Protein AF-A0A482WTV0-F1 (afdb_monomer)

Solvent-accessible surface area (backbone atoms only — not comparable to full-atom values): 9981 Å² total; per-residue (Å²): 141,76,81,61,61,68,58,52,54,58,50,63,73,57,64,49,48,82,58,42,31,71,33,71,65,52,51,50,52,43,51,52,52,40,51,55,56,58,59,47,52,58,59,49,55,52,50,47,50,52,36,52,53,50,36,53,52,27,59,75,72,68,56,67,89,50,63,65,51,49,54,54,46,50,52,51,48,54,52,50,52,52,50,47,54,55,36,49,54,51,44,53,51,37,50,53,41,32,50,51,52,51,54,39,53,52,51,51,52,52,46,53,54,52,50,53,52,50,51,51,55,59,74,66,57,73,77,88,53,93,48,71,68,52,39,50,52,52,51,54,52,50,52,51,50,53,53,52,54,52,52,50,50,53,52,48,52,50,40,49,53,54,50,50,55,52,50,48,65,41,51,56,48,55,51,50,60,61,56,72,75,106

InterPro domains:
  IPR018159 Spectrin/alpha-actinin [cd00176] (5-173)

Secondary structure (DSSP, 8-state):
--TTHHHHHHHHTT--HHHHTT-HHHHHHHHHHHHHHHHTHHHHHHHHHHHHHHHHHHHHHT----THHHHHHHHHHHHHHHHHHHHHHHHHHHHHHHHHHHHHHHHHHHHHHHHHHHHHHHHTPPPPPSSHHHHHHHHHHHHHHHHHHHHHHHHHHHHHHHHHHHHHHHHHHHHHHHHTT-

Radius of gyration: 30.07 Å; Cα contacts (8 Å, |Δi|>4): 86; chains: 1; bounding box: 72×38×89 Å

pLDDT: mean 76.78, std 17.75, range [35.16, 97.44]

Structure (mmCIF, N/CA/C/O backbone):
data_AF-A0A482WTV0-F1
#
_entry.id   AF-A0A482WTV0-F1
#
loop_
_atom_site.group_PDB
_atom_site.id
_atom_site.type_symbol
_atom_site.label_atom_id
_atom_site.label_alt_id
_atom_site.label_comp_id
_atom_site.label_asym_id
_atom_site.label_entity_id
_atom_site.label_seq_id
_atom_site.pdbx_PDB_ins_code
_atom_site.Cartn_x
_atom_site.Cartn_y
_atom_site.Cartn_z
_atom_site.occupancy
_atom_site.B_iso_or_equiv
_atom_site.auth_seq_id
_atom_site.auth_comp_id
_atom_site.auth_asym_id
_atom_site.auth_atom_id
_atom_site.pdbx_PDB_model_num
ATOM 1 N N . MET A 1 1 ? 23.445 -28.765 -9.038 1.00 45.56 1 MET A N 1
ATOM 2 C CA . MET A 1 1 ? 23.573 -27.368 -8.583 1.00 45.56 1 MET A CA 1
ATOM 3 C C . MET A 1 1 ? 22.563 -26.548 -9.364 1.00 45.56 1 MET A C 1
ATOM 5 O O . MET A 1 1 ? 22.823 -26.255 -10.519 1.00 45.56 1 MET A O 1
ATOM 9 N N . VAL A 1 2 ? 21.400 -26.253 -8.782 1.00 41.34 2 VAL A N 1
ATOM 10 C CA . VAL A 1 2 ? 20.519 -25.185 -9.280 1.00 41.34 2 VAL A CA 1
ATOM 11 C C . VAL A 1 2 ? 20.086 -24.381 -8.050 1.00 41.34 2 VAL A C 1
ATOM 13 O O . VAL A 1 2 ? 19.167 -24.796 -7.358 1.00 41.34 2 VAL A O 1
ATOM 16 N N . PRO A 1 3 ? 20.782 -23.277 -7.730 1.00 48.19 3 PRO A N 1
ATOM 17 C CA . PRO A 1 3 ? 20.450 -22.371 -6.622 1.00 48.19 3 PRO A CA 1
ATOM 18 C C . PRO A 1 3 ? 19.217 -21.485 -6.898 1.00 48.19 3 PRO A C 1
ATOM 20 O O . PRO A 1 3 ? 18.977 -20.522 -6.177 1.00 48.19 3 PRO A O 1
ATOM 23 N N . HIS A 1 4 ? 18.479 -21.750 -7.980 1.00 43.53 4 HIS A N 1
ATOM 24 C CA . HIS A 1 4 ? 17.483 -20.827 -8.528 1.00 43.53 4 HIS A CA 1
ATOM 25 C C . HIS A 1 4 ? 16.084 -20.997 -7.917 1.00 43.53 4 HIS A C 1
ATOM 27 O O . HIS A 1 4 ? 15.372 -20.010 -7.771 1.00 43.53 4 HIS A O 1
ATOM 33 N N . THR A 1 5 ? 15.727 -22.204 -7.469 1.00 53.59 5 THR A N 1
ATOM 34 C CA . THR A 1 5 ? 14.434 -22.480 -6.818 1.00 53.59 5 THR A CA 1
ATOM 35 C C . THR A 1 5 ? 14.359 -21.913 -5.406 1.00 53.59 5 THR A C 1
ATOM 37 O O . THR A 1 5 ? 13.332 -21.390 -5.006 1.00 53.59 5 THR A O 1
ATOM 40 N N . GLU A 1 6 ? 15.470 -21.886 -4.671 1.00 43.47 6 GLU A N 1
ATOM 41 C CA . GLU A 1 6 ? 15.476 -21.375 -3.295 1.00 43.47 6 GLU A CA 1
ATOM 42 C C . GLU A 1 6 ? 15.316 -19.841 -3.233 1.00 43.47 6 GLU A C 1
ATOM 44 O O . GLU A 1 6 ? 14.880 -19.294 -2.222 1.00 43.47 6 GLU A O 1
ATOM 49 N N . CYS A 1 7 ? 15.630 -19.123 -4.319 1.00 40.47 7 CYS A N 1
ATOM 50 C CA . CYS A 1 7 ? 15.399 -17.679 -4.421 1.00 40.47 7 CYS A CA 1
ATOM 51 C C . CYS A 1 7 ? 13.946 -17.354 -4.825 1.00 40.47 7 CYS A C 1
ATOM 53 O O . CYS A 1 7 ? 13.375 -16.387 -4.320 1.00 40.47 7 CYS A O 1
ATOM 55 N N . GLU A 1 8 ? 13.331 -18.186 -5.672 1.00 43.25 8 GLU A N 1
ATOM 56 C CA . GLU A 1 8 ? 11.914 -18.084 -6.062 1.00 43.25 8 GLU A CA 1
ATOM 57 C C . GLU A 1 8 ? 10.972 -18.506 -4.922 1.00 43.25 8 GLU A C 1
ATOM 59 O O . GLU A 1 8 ? 10.010 -17.796 -4.622 1.00 43.25 8 GLU A O 1
ATOM 64 N N . ASP A 1 9 ? 11.313 -19.565 -4.183 1.00 45.00 9 ASP A N 1
ATOM 65 C CA . ASP A 1 9 ? 10.554 -20.029 -3.014 1.00 45.00 9 ASP A CA 1
ATOM 66 C C . ASP A 1 9 ? 10.589 -19.008 -1.862 1.00 45.00 9 ASP A C 1
ATOM 68 O O . ASP A 1 9 ? 9.619 -18.826 -1.116 1.00 45.00 9 ASP A O 1
ATOM 72 N N . ARG A 1 10 ? 11.689 -18.254 -1.741 1.00 43.25 10 ARG A N 1
ATOM 73 C CA . ARG A 1 10 ? 11.795 -17.151 -0.777 1.00 43.25 10 ARG A CA 1
ATOM 74 C C . ARG A 1 10 ? 10.955 -15.933 -1.169 1.00 43.25 10 ARG A C 1
ATOM 76 O O . ARG A 1 10 ? 10.559 -15.195 -0.268 1.00 43.25 10 ARG A O 1
ATOM 83 N N . LEU A 1 11 ? 10.632 -15.749 -2.453 1.00 41.16 11 LEU A N 1
ATOM 84 C CA . LEU A 1 11 ? 9.701 -14.714 -2.916 1.00 41.16 11 LEU A CA 1
ATOM 85 C C . LEU A 1 11 ? 8.244 -15.123 -2.639 1.00 41.16 11 LEU A C 1
ATOM 87 O O . LEU A 1 11 ? 7.487 -14.336 -2.074 1.00 41.16 11 LEU A O 1
ATOM 91 N N . ALA A 1 12 ? 7.900 -16.387 -2.913 1.00 45.41 12 ALA A N 1
ATOM 92 C CA . ALA A 1 12 ? 6.562 -16.937 -2.692 1.00 45.41 12 ALA A CA 1
ATOM 93 C C . ALA A 1 12 ? 6.132 -16.912 -1.212 1.00 45.41 12 ALA A C 1
ATOM 95 O O . ALA A 1 12 ? 4.969 -16.653 -0.902 1.00 45.41 12 ALA A O 1
ATOM 96 N N . SER A 1 13 ? 7.065 -17.110 -0.271 1.00 40.06 13 SER A N 1
ATOM 97 C CA . SER A 1 13 ? 6.743 -17.036 1.166 1.00 40.06 13 SER A CA 1
ATOM 98 C C . SER A 1 13 ? 6.445 -15.615 1.679 1.00 40.06 13 SER A C 1
ATOM 100 O O . SER A 1 13 ? 5.849 -15.466 2.747 1.00 40.06 13 SER A O 1
ATOM 102 N N . HIS A 1 14 ? 6.811 -14.566 0.928 1.00 43.53 14 HIS A N 1
ATOM 103 C CA . HIS A 1 14 ? 6.604 -13.159 1.307 1.00 43.53 14 HIS A CA 1
ATOM 104 C C . HIS A 1 14 ? 5.412 -12.496 0.574 1.00 43.53 14 HIS A C 1
ATOM 106 O O . HIS A 1 14 ? 5.114 -11.320 0.800 1.00 43.53 14 HIS A O 1
ATOM 112 N N . ASP A 1 15 ? 4.689 -13.242 -0.266 1.00 48.62 15 ASP A N 1
ATOM 113 C CA . ASP A 1 15 ? 3.553 -12.745 -1.059 1.00 48.62 15 ASP A CA 1
ATOM 114 C C . ASP A 1 15 ? 2.185 -12.905 -0.367 1.00 48.62 15 ASP A C 1
ATOM 116 O O . ASP A 1 15 ? 1.135 -12.623 -0.946 1.00 48.62 15 ASP A O 1
ATOM 120 N N . ALA A 1 16 ? 2.162 -13.244 0.925 1.00 50.31 16 ALA A N 1
ATOM 121 C CA . ALA A 1 16 ? 0.986 -12.973 1.739 1.00 50.31 16 ALA A CA 1
ATOM 122 C C . ALA A 1 16 ? 0.870 -11.449 1.923 1.00 50.31 16 ALA A C 1
ATOM 124 O O . ALA A 1 16 ? 1.507 -10.871 2.809 1.00 50.31 16 ALA A O 1
ATOM 125 N N . ILE A 1 17 ? 0.039 -10.787 1.104 1.00 51.38 17 ILE A N 1
ATOM 126 C CA . ILE A 1 17 ? -0.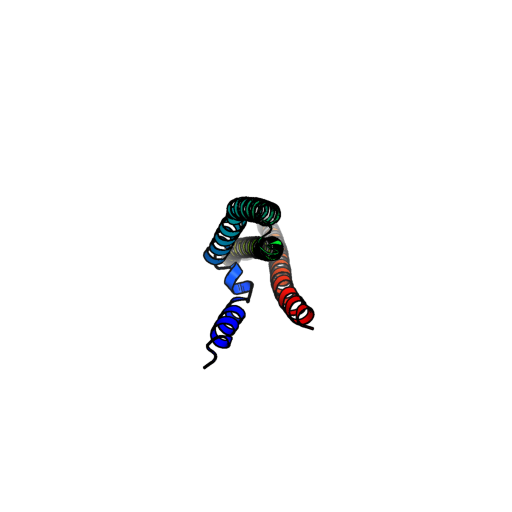251 -9.342 1.207 1.00 51.38 17 ILE A CA 1
ATOM 127 C C . ILE A 1 17 ? -0.537 -8.945 2.665 1.00 51.38 17 ILE A C 1
ATOM 129 O O . ILE A 1 17 ? -0.127 -7.876 3.100 1.00 51.38 17 ILE A O 1
ATOM 133 N N . GLY A 1 18 ? -1.140 -9.827 3.468 1.00 50.44 18 GLY A N 1
ATOM 134 C CA . GLY A 1 18 ? -1.404 -9.585 4.888 1.00 50.44 18 GLY A CA 1
ATOM 135 C C . GLY A 1 18 ? -0.172 -9.349 5.782 1.00 50.44 18 GLY A C 1
ATOM 136 O O . GLY A 1 18 ? -0.316 -8.696 6.816 1.00 50.44 18 GLY A O 1
ATOM 137 N N . ALA A 1 19 ? 1.017 -9.845 5.426 1.00 52.25 19 ALA A N 1
ATOM 138 C CA . ALA A 1 19 ? 2.269 -9.582 6.147 1.00 52.25 19 ALA A CA 1
ATOM 139 C C . ALA A 1 19 ? 3.017 -8.375 5.556 1.00 52.25 19 ALA A C 1
ATOM 141 O O . ALA A 1 19 ? 3.443 -7.489 6.296 1.00 52.25 19 ALA A O 1
ATOM 142 N N . ALA A 1 20 ? 3.096 -8.284 4.224 1.00 52.81 20 ALA A N 1
ATOM 143 C CA . ALA A 1 20 ? 3.768 -7.183 3.531 1.00 52.81 20 ALA A CA 1
ATOM 144 C C . ALA A 1 20 ? 3.024 -5.838 3.658 1.00 52.81 20 ALA A C 1
ATOM 146 O O . ALA A 1 20 ? 3.662 -4.797 3.764 1.00 52.81 20 ALA A O 1
ATOM 147 N N . ALA A 1 21 ? 1.689 -5.841 3.722 1.00 56.41 21 ALA A N 1
ATOM 148 C CA . ALA A 1 21 ? 0.881 -4.636 3.941 1.00 56.41 21 ALA A CA 1
ATOM 149 C C . ALA A 1 21 ? 1.027 -4.056 5.356 1.00 56.41 21 ALA A C 1
ATOM 151 O O . ALA A 1 21 ? 0.717 -2.888 5.578 1.00 56.41 21 ALA A O 1
ATOM 152 N N . ARG A 1 22 ? 1.496 -4.866 6.316 1.00 58.47 22 ARG A N 1
ATOM 153 C CA . ARG A 1 22 ? 1.814 -4.418 7.678 1.00 58.47 22 ARG A CA 1
ATOM 154 C C . ARG A 1 22 ? 3.258 -3.949 7.830 1.00 58.47 22 ARG A C 1
ATOM 156 O O . ARG A 1 22 ? 3.554 -3.310 8.835 1.00 58.47 22 ARG A O 1
ATOM 163 N N . ASP A 1 23 ? 4.143 -4.247 6.875 1.00 72.88 23 ASP A N 1
ATOM 164 C CA . ASP A 1 23 ? 5.529 -3.778 6.897 1.00 72.88 23 ASP A CA 1
ATOM 165 C C . ASP A 1 23 ? 5.652 -2.446 6.132 1.00 72.88 23 ASP A C 1
ATOM 167 O O . ASP A 1 23 ? 5.754 -2.453 4.900 1.00 72.88 23 ASP A O 1
ATOM 171 N N . PRO A 1 24 ? 5.709 -1.285 6.815 1.00 73.06 24 PRO A N 1
ATOM 172 C CA . PRO A 1 24 ? 5.914 -0.001 6.144 1.00 73.06 24 PRO A CA 1
ATOM 173 C C . PRO A 1 24 ? 7.224 0.038 5.342 1.00 73.06 24 PRO A C 1
ATOM 175 O O . PRO A 1 24 ? 7.322 0.780 4.365 1.00 73.06 24 PRO A O 1
ATOM 178 N N . LYS A 1 25 ? 8.217 -0.795 5.689 1.00 82.88 25 LYS A N 1
ATOM 179 C CA . LYS A 1 25 ? 9.472 -0.888 4.934 1.00 82.88 25 LYS A CA 1
ATOM 180 C C . LYS A 1 25 ? 9.283 -1.583 3.588 1.00 82.88 25 LYS A C 1
ATOM 182 O O . LYS A 1 25 ? 10.041 -1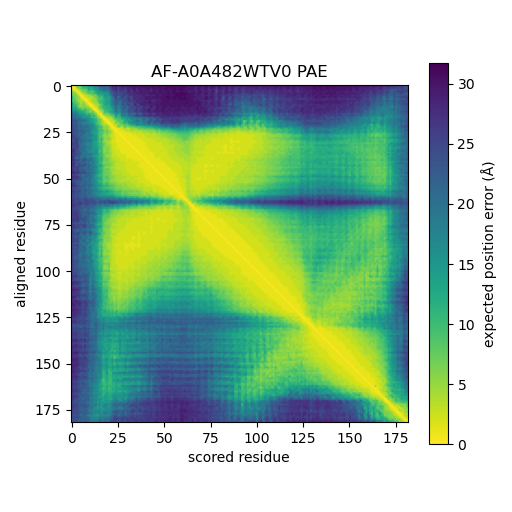.303 2.668 1.00 82.88 25 LYS A O 1
ATOM 187 N N . ALA A 1 26 ? 8.309 -2.482 3.442 1.00 80.88 26 ALA A N 1
ATOM 188 C CA . ALA A 1 26 ? 8.039 -3.145 2.168 1.00 80.88 26 ALA A CA 1
ATOM 189 C C . ALA A 1 26 ? 7.489 -2.156 1.130 1.00 80.88 26 ALA A C 1
ATOM 191 O O . ALA A 1 26 ? 7.972 -2.134 -0.001 1.00 80.88 26 ALA A O 1
ATOM 192 N N . LEU A 1 27 ? 6.546 -1.296 1.529 1.00 85.44 27 LEU A N 1
ATOM 193 C CA . LEU A 1 27 ? 6.030 -0.232 0.664 1.00 85.44 27 LEU A CA 1
ATOM 194 C C . LEU A 1 27 ? 7.135 0.757 0.268 1.00 85.44 27 LEU A C 1
ATOM 196 O O . LEU A 1 27 ? 7.231 1.115 -0.903 1.00 85.44 27 LEU A O 1
ATOM 200 N N . GLU A 1 28 ? 7.984 1.155 1.219 1.00 89.81 28 GLU A N 1
ATOM 201 C CA . GLU A 1 28 ? 9.089 2.079 0.945 1.00 89.81 28 GLU A CA 1
ATOM 202 C C . GLU A 1 28 ? 10.089 1.493 -0.059 1.00 89.81 28 GLU A C 1
ATOM 204 O O . GLU A 1 28 ? 10.411 2.137 -1.051 1.00 89.81 28 GLU A O 1
ATOM 209 N N . ARG A 1 29 ? 10.491 0.226 0.118 1.00 90.31 29 ARG A N 1
ATOM 210 C CA . ARG A 1 29 ? 11.375 -0.471 -0.835 1.00 90.31 29 ARG A CA 1
ATOM 211 C C . ARG A 1 29 ? 10.798 -0.491 -2.254 1.00 90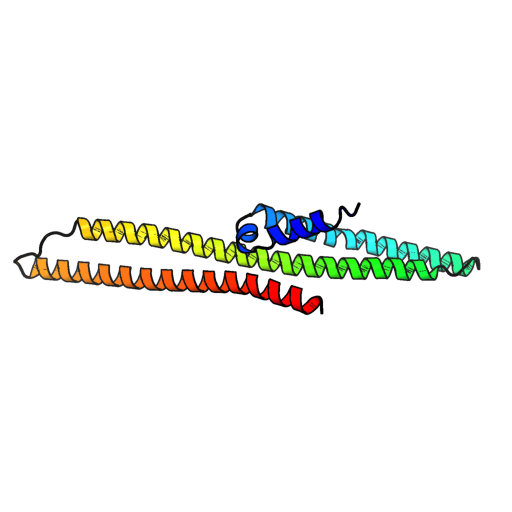.31 29 ARG A C 1
ATOM 213 O O . ARG A 1 29 ? 11.532 -0.252 -3.206 1.00 90.31 29 AR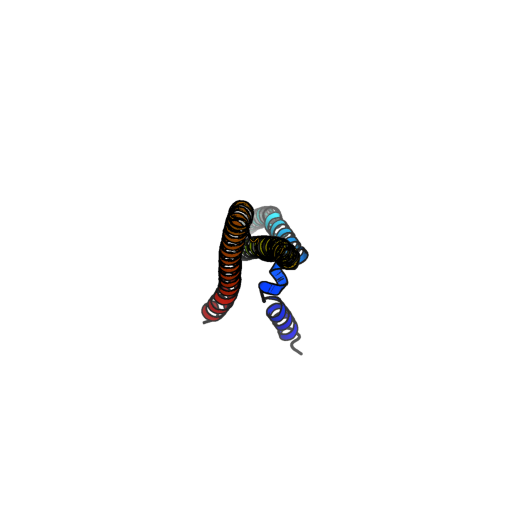G A O 1
ATOM 220 N N . ILE A 1 30 ? 9.499 -0.770 -2.410 1.00 89.19 30 ILE A N 1
ATOM 221 C CA . ILE A 1 30 ? 8.848 -0.783 -3.731 1.00 89.19 30 ILE A CA 1
ATOM 222 C C . ILE A 1 30 ? 8.805 0.620 -4.347 1.00 89.19 30 ILE A C 1
ATOM 224 O O . ILE A 1 30 ? 9.032 0.755 -5.548 1.00 89.19 30 ILE A O 1
ATOM 228 N N . LYS A 1 31 ? 8.570 1.666 -3.545 1.00 91.38 31 LYS A N 1
ATOM 229 C CA . LYS A 1 31 ? 8.632 3.056 -4.019 1.00 91.38 31 LYS A CA 1
ATOM 230 C C . LYS A 1 31 ? 10.030 3.428 -4.503 1.00 91.38 31 LYS A C 1
ATOM 232 O O . LYS A 1 31 ? 10.138 3.962 -5.603 1.00 91.38 31 LYS A O 1
ATOM 237 N N . SER A 1 32 ? 11.071 3.077 -3.746 1.00 94.88 32 SER A N 1
ATOM 238 C CA . SER A 1 32 ? 12.461 3.312 -4.154 1.00 94.88 32 SER A CA 1
ATOM 239 C C . SER A 1 32 ? 12.798 2.584 -5.457 1.00 94.88 32 SER A C 1
ATOM 241 O O . SER A 1 32 ? 13.263 3.214 -6.400 1.00 94.88 32 SER A O 1
ATOM 243 N N . LEU A 1 33 ? 12.467 1.291 -5.573 1.00 92.81 33 LEU A N 1
ATOM 244 C CA . LEU A 1 33 ? 12.702 0.518 -6.803 1.00 92.81 33 LEU A CA 1
ATOM 245 C C . LEU A 1 33 ? 11.963 1.096 -8.016 1.00 92.81 33 LEU A C 1
ATOM 247 O O . LEU A 1 33 ? 12.488 1.098 -9.130 1.00 92.81 33 LEU A O 1
ATOM 251 N N . ARG A 1 34 ? 10.743 1.599 -7.812 1.00 93.38 34 ARG A N 1
ATOM 252 C CA . ARG A 1 34 ? 9.971 2.277 -8.857 1.00 93.38 34 ARG A CA 1
ATOM 253 C C . ARG A 1 34 ? 10.652 3.567 -9.313 1.00 93.38 34 ARG A C 1
ATOM 255 O O . ARG A 1 34 ? 10.713 3.831 -10.509 1.00 93.38 34 ARG A O 1
ATOM 262 N N . GLU A 1 35 ? 11.156 4.371 -8.384 1.00 95.31 35 GLU A N 1
ATOM 263 C CA . GLU A 1 35 ? 11.878 5.607 -8.706 1.00 95.31 35 GLU A CA 1
ATOM 264 C C . GLU A 1 35 ? 13.201 5.322 -9.424 1.00 95.31 35 GLU A C 1
ATOM 266 O O . GLU A 1 35 ? 13.502 5.971 -10.426 1.00 95.31 35 GLU A O 1
ATOM 271 N N . GLU A 1 36 ? 13.945 4.309 -8.977 1.00 95.12 36 GLU A N 1
ATOM 272 C CA . GLU A 1 36 ? 15.162 3.832 -9.641 1.00 95.12 36 GLU A CA 1
ATOM 273 C C . GLU A 1 36 ? 14.870 3.358 -11.072 1.00 95.12 36 GLU A C 1
ATOM 275 O O . GLU A 1 36 ? 15.556 3.767 -12.010 1.00 95.12 36 GLU A O 1
ATOM 280 N N . THR A 1 37 ? 13.807 2.571 -11.269 1.00 93.88 37 THR A N 1
ATOM 281 C CA . THR A 1 37 ? 13.381 2.093 -12.598 1.00 93.88 37 THR A CA 1
ATOM 282 C C . THR A 1 37 ? 12.979 3.255 -13.508 1.00 93.88 37 THR A C 1
ATOM 284 O O . THR A 1 37 ? 13.387 3.311 -14.668 1.00 93.88 37 THR A O 1
ATOM 287 N N . ASN A 1 38 ? 12.252 4.244 -12.984 1.00 93.81 38 ASN A N 1
ATOM 288 C CA . ASN A 1 38 ? 11.901 5.447 -13.736 1.00 93.81 38 ASN A CA 1
ATOM 289 C C . ASN A 1 38 ? 13.147 6.263 -14.127 1.00 93.81 38 ASN A C 1
ATOM 291 O O . ASN A 1 38 ? 13.254 6.746 -15.258 1.00 93.81 38 ASN A O 1
ATOM 295 N N . ALA A 1 39 ? 14.125 6.374 -13.223 1.00 95.94 39 ALA A N 1
ATOM 296 C CA . ALA A 1 39 ? 15.360 7.114 -13.460 1.00 95.94 39 ALA A CA 1
ATOM 297 C C . ALA A 1 39 ? 16.194 6.533 -14.617 1.00 95.94 39 ALA A C 1
ATOM 299 O O . ALA A 1 39 ? 16.871 7.293 -15.317 1.00 95.94 39 ALA A O 1
ATOM 300 N N . LEU A 1 40 ? 16.098 5.224 -14.874 1.00 95.50 40 LEU A N 1
ATOM 301 C CA . LEU A 1 40 ? 16.766 4.541 -15.989 1.00 95.50 40 LEU A CA 1
ATOM 302 C C . LEU A 1 40 ? 16.229 4.937 -17.379 1.00 95.50 40 LEU A C 1
ATOM 304 O O . LEU A 1 40 ? 16.927 4.725 -18.374 1.00 95.50 40 LEU A O 1
ATOM 308 N N . ARG A 1 41 ? 15.064 5.599 -17.483 1.00 94.56 41 ARG A N 1
ATOM 309 C CA . ARG A 1 41 ? 14.530 6.073 -18.778 1.00 94.56 41 ARG A CA 1
ATOM 310 C C . ARG A 1 41 ? 15.447 7.067 -19.484 1.00 94.56 41 ARG A C 1
ATOM 312 O O . ARG A 1 41 ? 15.560 7.042 -20.707 1.00 94.56 41 ARG A O 1
ATOM 319 N N . LYS A 1 42 ? 16.118 7.942 -18.728 1.00 95.69 42 LYS A N 1
ATOM 320 C CA . LYS A 1 42 ? 17.066 8.913 -19.300 1.00 95.69 42 LYS A CA 1
ATOM 321 C C . LYS A 1 42 ? 18.309 8.215 -19.881 1.00 95.69 42 LYS A C 1
ATOM 323 O O . LYS A 1 42 ? 18.586 8.443 -21.057 1.00 95.69 42 LYS A O 1
ATOM 328 N N . PRO A 1 43 ? 19.030 7.356 -19.129 1.00 96.75 43 PRO A N 1
ATOM 329 C CA . PRO A 1 43 ? 20.102 6.525 -19.677 1.00 96.75 43 PRO A CA 1
ATOM 330 C C . PRO A 1 43 ? 19.690 5.704 -20.901 1.00 96.75 43 PRO A C 1
ATOM 332 O O . PRO A 1 43 ? 20.441 5.662 -21.869 1.00 96.75 43 PRO A O 1
ATOM 335 N N . LEU A 1 44 ? 18.494 5.107 -20.899 1.00 96.62 44 LEU A N 1
ATOM 336 C CA . LEU A 1 44 ? 17.996 4.332 -22.036 1.00 96.62 44 LEU A CA 1
ATOM 337 C C . LEU A 1 44 ? 17.812 5.193 -23.296 1.00 96.62 44 LEU A C 1
ATOM 339 O O . LEU A 1 44 ? 18.202 4.782 -24.383 1.00 96.62 44 LEU A O 1
ATOM 343 N N . ALA A 1 45 ? 17.274 6.408 -23.159 1.00 96.12 45 ALA A N 1
ATOM 344 C CA . ALA A 1 45 ? 17.138 7.334 -24.284 1.00 96.12 45 ALA A CA 1
ATOM 345 C C . ALA A 1 45 ? 18.502 7.757 -24.860 1.00 96.12 45 ALA A C 1
ATOM 347 O O . ALA A 1 45 ? 18.653 7.880 -26.075 1.00 96.12 45 ALA A O 1
ATOM 348 N N . VAL A 1 46 ? 19.506 7.947 -23.995 1.00 97.44 46 VAL A N 1
ATOM 349 C CA . VAL A 1 46 ? 20.890 8.207 -24.425 1.00 97.44 46 VAL A CA 1
ATOM 350 C C . VAL A 1 46 ? 21.461 6.995 -25.158 1.00 97.44 46 VAL A C 1
ATOM 352 O O . VAL A 1 46 ? 22.036 7.159 -26.228 1.00 97.44 46 VAL A O 1
ATOM 355 N N . LEU A 1 47 ? 21.264 5.787 -24.625 1.00 96.44 47 LEU A N 1
ATOM 356 C CA . LEU A 1 47 ? 21.729 4.548 -25.246 1.00 96.44 47 LEU A CA 1
ATOM 357 C C . LEU A 1 47 ? 21.097 4.329 -26.627 1.00 96.44 47 LEU A C 1
ATOM 359 O O . LEU A 1 47 ? 21.808 3.978 -27.562 1.00 96.44 47 LEU A O 1
ATOM 363 N N . ARG A 1 48 ? 19.795 4.607 -26.773 1.00 96.12 48 ARG A N 1
ATOM 364 C CA . ARG A 1 48 ? 19.082 4.551 -28.057 1.00 96.12 48 ARG A CA 1
ATOM 365 C C . ARG A 1 48 ? 19.702 5.483 -29.086 1.00 96.12 48 ARG A C 1
ATOM 367 O O . ARG A 1 48 ? 19.993 5.052 -30.194 1.00 96.12 48 ARG A O 1
ATOM 374 N N . LYS A 1 49 ? 19.980 6.729 -28.692 1.00 96.56 49 LYS A N 1
ATOM 375 C CA . LYS A 1 49 ? 20.661 7.686 -29.564 1.00 96.56 49 LYS A CA 1
ATOM 376 C C . LYS A 1 49 ? 22.053 7.191 -29.971 1.00 96.56 49 LYS A C 1
ATOM 378 O O . LYS A 1 49 ? 22.381 7.227 -31.147 1.00 96.56 49 LYS A O 1
ATOM 383 N N . SER A 1 50 ? 22.849 6.698 -29.022 1.00 95.81 50 SER A N 1
ATOM 384 C CA . SER A 1 50 ? 24.182 6.168 -29.328 1.00 95.81 50 SER A CA 1
ATOM 385 C C . SER A 1 50 ? 24.131 4.960 -30.268 1.00 95.81 50 SER A C 1
ATOM 387 O O . SER A 1 50 ? 24.978 4.841 -31.147 1.00 95.81 50 SER A O 1
ATOM 389 N N . ALA A 1 51 ? 23.143 4.074 -30.109 1.00 94.56 51 ALA A N 1
ATOM 390 C CA . ALA A 1 51 ? 22.926 2.957 -31.025 1.00 94.56 51 ALA A CA 1
ATOM 391 C C . ALA A 1 51 ? 22.548 3.452 -32.431 1.00 94.56 51 ALA A C 1
ATOM 393 O O . ALA A 1 51 ? 23.092 2.957 -33.413 1.00 94.56 51 ALA A O 1
ATOM 394 N N . ASP A 1 52 ? 21.679 4.462 -32.538 1.00 93.94 52 ASP A N 1
ATOM 395 C CA . ASP A 1 52 ? 21.313 5.073 -33.820 1.00 93.94 52 ASP A CA 1
ATOM 396 C C . ASP A 1 52 ? 22.508 5.720 -34.532 1.00 93.94 52 ASP A C 1
ATOM 398 O O . ASP A 1 52 ? 22.680 5.507 -35.735 1.00 93.94 52 ASP A O 1
ATOM 402 N N . ASP A 1 53 ? 23.338 6.460 -33.793 1.00 94.00 53 ASP A N 1
ATOM 403 C CA . ASP A 1 53 ? 24.545 7.109 -34.313 1.00 94.00 53 ASP A CA 1
ATOM 404 C C . ASP A 1 53 ? 25.540 6.055 -34.849 1.00 94.00 53 ASP A C 1
ATOM 406 O O . ASP A 1 53 ? 26.015 6.169 -35.980 1.00 94.00 53 ASP A O 1
ATOM 410 N N . LEU A 1 54 ? 25.783 4.974 -34.092 1.00 91.38 54 LEU A N 1
ATOM 411 C CA . LEU A 1 54 ? 26.665 3.870 -34.502 1.00 91.38 54 LEU A CA 1
ATOM 412 C C . LEU A 1 54 ? 26.143 3.110 -35.725 1.00 91.38 54 LEU A C 1
ATOM 414 O O . LEU A 1 54 ? 26.922 2.747 -36.605 1.00 91.38 54 LEU A O 1
ATOM 418 N N . VAL A 1 55 ? 24.831 2.863 -35.797 1.00 91.06 55 VAL A N 1
ATOM 419 C CA . VAL A 1 55 ? 24.212 2.218 -36.964 1.00 91.06 55 VAL A CA 1
ATOM 420 C C . VAL A 1 55 ? 24.365 3.088 -38.211 1.00 91.06 55 VAL A C 1
ATOM 422 O O . VAL A 1 55 ? 24.636 2.561 -39.290 1.00 91.06 55 VAL A O 1
ATOM 425 N N . SER A 1 56 ? 24.226 4.410 -38.072 1.00 90.88 56 SER A N 1
ATOM 426 C CA . SER A 1 56 ? 24.446 5.352 -39.174 1.00 90.88 56 SER A CA 1
ATOM 427 C C . SER A 1 56 ? 25.900 5.331 -39.649 1.00 90.88 56 SER A C 1
ATOM 429 O O . SER A 1 56 ? 26.150 5.210 -40.846 1.00 90.88 56 SER A O 1
ATOM 431 N N . GLU A 1 57 ? 26.861 5.386 -38.726 1.00 91.06 57 GLU A N 1
ATOM 432 C CA . GLU A 1 57 ? 28.291 5.369 -39.053 1.00 91.06 57 GLU A CA 1
ATOM 433 C C . GLU A 1 57 ? 28.714 4.041 -39.709 1.00 91.06 57 GLU A C 1
ATOM 435 O O . GLU A 1 57 ? 29.400 4.036 -40.731 1.00 91.06 57 GLU A O 1
ATOM 440 N N . ALA A 1 58 ? 28.241 2.900 -39.195 1.00 88.50 58 ALA A N 1
ATOM 441 C CA . ALA A 1 58 ? 28.503 1.587 -39.789 1.00 88.50 58 ALA A CA 1
ATOM 442 C C . ALA A 1 58 ? 27.968 1.479 -41.230 1.00 88.50 58 ALA A C 1
ATOM 444 O O . ALA A 1 58 ? 28.646 0.931 -42.108 1.00 88.50 58 ALA A O 1
ATOM 445 N N . ALA A 1 59 ? 26.785 2.052 -41.491 1.00 87.06 59 ALA A N 1
ATOM 446 C CA . ALA A 1 59 ? 26.197 2.109 -42.825 1.00 87.06 59 ALA A CA 1
ATOM 447 C C . ALA A 1 59 ? 27.009 2.997 -43.786 1.00 87.06 59 ALA A C 1
ATOM 449 O O . ALA A 1 59 ? 27.184 2.629 -44.948 1.00 87.06 59 ALA A O 1
ATOM 450 N N . GLU A 1 60 ? 27.543 4.127 -43.313 1.00 88.44 60 GLU A N 1
ATOM 451 C CA . GLU A 1 60 ? 28.382 5.033 -44.112 1.00 88.44 60 GLU A CA 1
ATOM 452 C C . GLU A 1 60 ? 29.733 4.412 -44.498 1.00 88.44 60 GLU A C 1
ATOM 454 O O . GLU A 1 60 ? 30.204 4.604 -45.620 1.00 88.44 60 GLU A O 1
ATOM 459 N N . VAL A 1 61 ? 30.351 3.640 -43.597 1.00 87.25 61 VAL A N 1
ATOM 460 C CA . VAL A 1 61 ? 31.661 3.000 -43.830 1.00 87.25 61 VAL A CA 1
ATOM 461 C C . VAL A 1 61 ? 31.518 1.631 -44.525 1.00 87.25 61 VAL A C 1
ATOM 463 O O . VAL A 1 61 ? 32.508 1.035 -44.953 1.00 87.25 61 VAL A O 1
ATOM 466 N N . GLY A 1 62 ? 30.289 1.127 -44.693 1.00 80.88 62 GLY A N 1
ATOM 467 C CA . GLY A 1 62 ? 30.000 -0.154 -45.350 1.00 80.88 62 GLY A CA 1
ATOM 468 C C . GLY A 1 62 ? 30.448 -1.376 -44.541 1.00 80.88 62 GLY A C 1
ATOM 469 O O . GLY A 1 62 ? 30.676 -2.447 -45.109 1.00 80.88 62 GLY A O 1
ATOM 470 N N . VAL A 1 63 ? 30.608 -1.222 -43.223 1.00 69.88 63 VAL A N 1
ATOM 471 C CA . VAL A 1 63 ? 31.112 -2.261 -42.317 1.00 69.88 63 VAL A CA 1
ATOM 472 C C . VAL A 1 63 ? 29.943 -2.868 -41.550 1.00 69.88 63 VAL A C 1
ATOM 474 O O . VAL A 1 63 ? 29.580 -2.378 -40.490 1.00 69.88 63 VAL A O 1
ATOM 477 N N . SER A 1 64 ? 29.424 -3.992 -42.054 1.00 69.94 64 SER A N 1
ATOM 478 C CA . SER A 1 64 ? 28.438 -4.859 -41.381 1.00 69.94 64 SER A CA 1
ATOM 479 C C . SER A 1 64 ? 27.070 -4.224 -41.068 1.00 69.94 64 SER A C 1
ATOM 481 O O . SER A 1 64 ? 26.904 -3.013 -40.984 1.00 69.94 64 SER A O 1
ATOM 483 N N . ASP A 1 65 ? 26.060 -5.075 -40.872 1.00 78.50 65 ASP A N 1
ATOM 484 C CA . ASP A 1 65 ? 24.747 -4.654 -40.382 1.00 78.50 65 ASP A CA 1
ATOM 485 C C . ASP A 1 65 ? 24.761 -4.532 -38.846 1.00 78.50 65 ASP A C 1
ATOM 487 O O . ASP A 1 65 ? 24.917 -5.521 -38.124 1.00 78.50 65 ASP A O 1
ATOM 491 N N . ALA A 1 66 ? 24.634 -3.303 -38.345 1.00 84.88 66 ALA A N 1
ATOM 492 C CA . ALA A 1 66 ? 24.569 -2.987 -36.918 1.00 84.88 66 ALA A CA 1
ATOM 493 C C . ALA A 1 66 ? 23.123 -2.868 -36.389 1.00 84.88 66 ALA A C 1
ATOM 495 O O . ALA A 1 66 ? 22.929 -2.502 -35.230 1.00 84.88 66 ALA A O 1
ATOM 496 N N . SER A 1 67 ? 22.107 -3.180 -37.207 1.00 85.75 67 SER A N 1
ATOM 497 C CA . SER A 1 67 ? 20.681 -3.064 -36.854 1.00 85.75 67 SER A CA 1
ATOM 498 C C . SER A 1 67 ? 20.298 -3.773 -35.549 1.00 85.75 67 SER A C 1
ATOM 500 O O . SER A 1 67 ? 19.498 -3.232 -34.789 1.00 85.75 67 SER A O 1
ATOM 502 N N . HIS A 1 68 ? 20.949 -4.895 -35.230 1.00 89.50 68 HIS A N 1
ATOM 503 C CA . HIS A 1 68 ? 20.770 -5.640 -33.978 1.00 89.50 68 HIS A CA 1
ATOM 504 C C . HIS A 1 68 ? 20.950 -4.789 -32.705 1.00 89.50 68 HIS A C 1
ATOM 506 O O . HIS A 1 68 ? 20.320 -5.072 -31.690 1.00 89.50 68 HIS A O 1
ATOM 512 N N . LEU A 1 69 ? 21.763 -3.722 -32.741 1.00 91.25 69 LEU A N 1
ATOM 513 C CA . LEU A 1 69 ? 21.933 -2.814 -31.600 1.00 91.25 69 LEU A CA 1
ATOM 514 C C . LEU A 1 69 ? 20.642 -2.051 -31.274 1.00 91.25 69 LEU A C 1
ATOM 516 O O . LEU A 1 69 ? 20.369 -1.779 -30.107 1.00 91.25 69 LEU A O 1
ATOM 520 N N . ARG A 1 70 ? 19.837 -1.710 -32.288 1.00 91.50 70 ARG A N 1
ATOM 521 C CA . ARG A 1 70 ? 18.522 -1.086 -32.076 1.00 91.50 70 ARG A CA 1
ATOM 522 C C . ARG A 1 70 ? 17.566 -2.070 -31.427 1.00 91.50 70 ARG A C 1
ATOM 524 O O . ARG A 1 70 ? 16.934 -1.713 -30.439 1.00 91.50 70 ARG A O 1
ATOM 531 N N . ASP A 1 71 ? 17.538 -3.300 -31.935 1.00 93.56 71 ASP A N 1
ATOM 532 C CA . ASP A 1 71 ? 16.674 -4.361 -31.419 1.00 93.56 71 ASP A CA 1
ATOM 533 C C . ASP A 1 71 ? 16.981 -4.660 -29.942 1.00 93.56 71 ASP A C 1
ATOM 535 O O . ASP A 1 71 ? 16.067 -4.779 -29.128 1.00 93.56 71 ASP A O 1
ATOM 539 N N . GLU A 1 72 ? 18.262 -4.712 -29.558 1.00 94.88 72 GLU A N 1
ATOM 540 C CA . GLU A 1 72 ? 18.660 -4.898 -28.158 1.00 94.88 72 GLU A CA 1
ATOM 541 C C . GLU A 1 72 ? 18.231 -3.727 -27.262 1.00 94.88 72 GLU A C 1
ATOM 543 O O . GLU A 1 72 ? 17.742 -3.945 -26.149 1.00 94.88 72 GLU A O 1
ATOM 548 N N . VAL A 1 73 ? 18.383 -2.482 -27.726 1.00 96.25 73 VAL A N 1
ATOM 549 C CA . VAL A 1 73 ? 17.967 -1.300 -26.956 1.00 96.25 73 VAL A CA 1
ATOM 550 C C . VAL A 1 73 ? 16.447 -1.223 -26.822 1.00 96.25 73 VAL A C 1
ATOM 552 O O . VAL A 1 73 ? 15.949 -0.914 -25.736 1.00 96.25 73 VAL A O 1
ATOM 555 N N . ASP A 1 74 ? 15.709 -1.536 -27.885 1.00 95.25 74 ASP A N 1
ATOM 556 C CA . ASP A 1 74 ? 14.250 -1.607 -27.854 1.00 95.25 74 ASP A CA 1
ATOM 557 C C . ASP A 1 74 ? 13.774 -2.716 -26.905 1.00 95.25 74 ASP A C 1
ATOM 559 O O . ASP A 1 74 ? 12.927 -2.455 -26.049 1.00 95.25 74 ASP A O 1
ATOM 563 N N . ALA A 1 75 ? 14.405 -3.894 -26.926 1.00 96.25 75 ALA A N 1
ATOM 564 C CA . ALA A 1 75 ? 14.107 -4.977 -25.987 1.00 96.25 75 ALA A CA 1
ATOM 565 C C . ALA A 1 75 ? 14.376 -4.590 -24.518 1.00 96.25 75 ALA A C 1
ATOM 567 O O . ALA A 1 75 ? 13.630 -4.980 -23.615 1.00 96.25 75 ALA A O 1
ATOM 568 N N . ILE A 1 76 ? 15.428 -3.808 -24.239 1.00 95.56 76 ILE A N 1
ATOM 569 C CA . ILE A 1 76 ? 15.663 -3.250 -22.894 1.00 95.56 76 ILE A CA 1
ATOM 570 C C . ILE A 1 76 ? 14.543 -2.273 -22.518 1.00 95.56 76 ILE A C 1
ATOM 572 O O . ILE A 1 76 ? 14.089 -2.289 -21.371 1.00 95.56 76 ILE A O 1
ATOM 576 N N . GLY A 1 77 ? 14.086 -1.449 -23.463 1.00 95.06 77 GLY A N 1
ATOM 577 C CA . GLY A 1 77 ? 12.967 -0.533 -23.258 1.00 95.06 77 GLY A CA 1
ATOM 578 C C . GLY A 1 77 ? 11.672 -1.246 -22.898 1.00 95.06 77 GLY A C 1
ATOM 579 O O . GLY A 1 77 ? 11.070 -0.917 -21.878 1.00 95.06 77 GLY A O 1
ATOM 580 N N . GLU A 1 78 ? 11.301 -2.278 -23.653 1.00 96.31 78 GLU A N 1
ATOM 581 C CA . GLU A 1 78 ? 10.110 -3.087 -23.375 1.00 96.31 78 GLU A CA 1
ATOM 582 C C . GLU A 1 78 ? 10.166 -3.730 -21.984 1.00 96.31 78 GLU A C 1
ATOM 584 O O . GLU A 1 78 ? 9.205 -3.660 -21.216 1.00 96.31 78 GLU A O 1
ATOM 589 N N . ARG A 1 79 ? 11.318 -4.301 -21.609 1.00 94.44 79 ARG A N 1
ATOM 590 C CA . ARG A 1 79 ? 11.518 -4.893 -20.275 1.00 94.44 79 ARG A CA 1
ATOM 591 C C . ARG A 1 79 ? 11.415 -3.862 -19.156 1.00 94.44 79 ARG A C 1
ATOM 593 O O . ARG A 1 79 ? 10.947 -4.188 -18.065 1.00 94.44 79 ARG A O 1
ATOM 600 N N . LEU A 1 80 ? 11.884 -2.641 -19.399 1.00 95.62 80 LEU A N 1
ATOM 601 C CA . LEU A 1 80 ? 11.813 -1.561 -18.425 1.00 95.62 80 LEU A CA 1
ATOM 602 C C . LEU A 1 80 ? 10.376 -1.069 -18.237 1.00 95.62 80 LEU A C 1
ATOM 604 O O . LEU A 1 80 ? 9.964 -0.813 -17.106 1.00 95.62 80 LEU A O 1
ATOM 608 N N . ASP A 1 81 ? 9.610 -0.978 -19.321 1.00 94.38 81 ASP A N 1
ATOM 609 C CA . ASP A 1 81 ? 8.201 -0.598 -19.272 1.00 94.38 81 ASP A CA 1
ATOM 610 C C . ASP A 1 81 ? 7.338 -1.673 -18.591 1.00 94.38 81 ASP A C 1
ATOM 612 O O . ASP A 1 81 ? 6.505 -1.325 -17.748 1.00 94.38 81 ASP A O 1
ATOM 616 N N . ASP A 1 82 ? 7.587 -2.964 -18.851 1.00 93.25 82 ASP A N 1
ATOM 617 C CA . ASP A 1 82 ? 6.953 -4.069 -18.112 1.00 93.25 82 ASP A CA 1
ATOM 618 C C . ASP A 1 82 ? 7.257 -3.990 -16.609 1.00 93.25 82 ASP A C 1
ATOM 620 O O . ASP A 1 82 ? 6.352 -4.012 -15.768 1.00 93.25 82 ASP A O 1
ATOM 624 N N . LEU A 1 83 ? 8.538 -3.834 -16.253 1.00 92.31 83 LEU A N 1
ATOM 625 C CA . LEU A 1 83 ? 8.957 -3.737 -14.857 1.00 92.31 83 LEU A CA 1
ATOM 626 C C . LEU A 1 83 ? 8.311 -2.537 -14.157 1.00 92.31 83 LEU A C 1
ATOM 628 O O . LEU A 1 83 ? 7.824 -2.671 -13.032 1.00 92.31 83 LEU A O 1
ATOM 632 N N . GLN A 1 84 ? 8.277 -1.382 -14.821 1.00 93.81 84 GLN A N 1
ATOM 633 C CA . GLN A 1 84 ? 7.635 -0.177 -14.311 1.00 93.81 84 GLN A CA 1
ATOM 634 C C . GLN A 1 84 ? 6.142 -0.421 -14.048 1.00 93.81 84 GLN A C 1
ATOM 636 O O . GLN A 1 84 ? 5.672 -0.137 -12.947 1.00 93.81 84 GLN A O 1
ATOM 641 N N . GLY A 1 85 ? 5.421 -1.022 -15.001 1.00 89.56 85 GLY A N 1
ATOM 642 C CA . GLY A 1 85 ? 4.003 -1.355 -14.841 1.00 89.56 85 GLY A CA 1
ATOM 643 C C . GLY A 1 85 ? 3.741 -2.299 -13.663 1.00 89.56 85 GLY A C 1
ATOM 644 O O . GLY A 1 85 ? 2.835 -2.070 -12.859 1.00 89.56 85 GLY A O 1
ATOM 645 N N . ARG A 1 86 ? 4.585 -3.322 -13.489 1.00 87.56 86 ARG A N 1
ATOM 646 C CA . ARG A 1 86 ? 4.498 -4.262 -12.358 1.00 87.56 86 ARG A CA 1
ATOM 647 C C . ARG A 1 86 ? 4.788 -3.594 -11.013 1.00 87.56 86 ARG A C 1
ATOM 649 O O . ARG A 1 86 ? 4.134 -3.909 -10.017 1.00 87.56 86 ARG A O 1
ATOM 656 N N . LEU A 1 87 ? 5.760 -2.683 -10.963 1.00 88.19 87 LEU A N 1
ATOM 657 C CA . LEU A 1 87 ? 6.075 -1.906 -9.761 1.00 88.19 87 LEU A CA 1
ATOM 658 C C . LEU A 1 87 ? 4.949 -0.929 -9.408 1.00 88.19 87 LEU A C 1
ATOM 660 O O . LEU A 1 87 ? 4.635 -0.773 -8.227 1.00 88.19 87 LEU A O 1
ATOM 664 N N . ASP A 1 88 ? 4.311 -0.319 -10.407 1.00 88.31 88 ASP A N 1
ATOM 665 C CA . ASP A 1 88 ? 3.160 0.562 -10.219 1.00 88.31 88 ASP A CA 1
ATOM 666 C C . ASP A 1 88 ? 1.946 -0.188 -9.653 1.00 88.31 88 ASP A C 1
ATOM 668 O O . ASP A 1 88 ? 1.392 0.247 -8.636 1.00 88.31 88 ASP A O 1
ATOM 672 N N . ASP A 1 89 ? 1.590 -1.351 -10.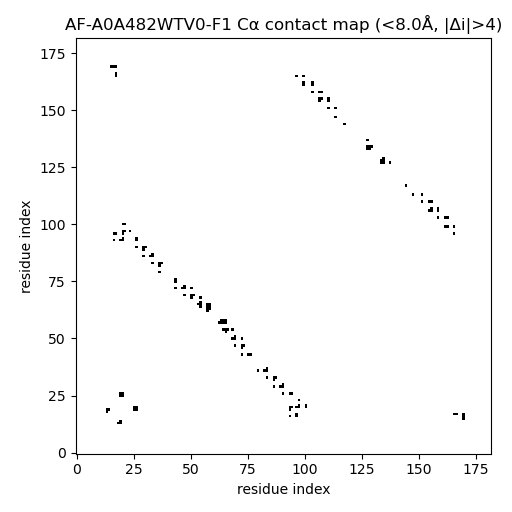217 1.00 84.44 89 ASP A N 1
ATOM 673 C CA . ASP A 1 89 ? 0.521 -2.206 -9.673 1.00 84.44 89 ASP A CA 1
ATOM 674 C C . ASP A 1 89 ? 0.832 -2.618 -8.228 1.00 84.44 89 ASP A C 1
ATOM 676 O O . ASP A 1 89 ? 0.030 -2.408 -7.312 1.00 84.44 89 ASP A O 1
ATOM 680 N N . ARG A 1 90 ? 2.047 -3.127 -7.979 1.00 81.44 90 ARG A N 1
ATOM 681 C CA . ARG A 1 90 ? 2.454 -3.567 -6.638 1.00 81.44 90 ARG A CA 1
ATOM 682 C C . ARG A 1 90 ? 2.435 -2.421 -5.626 1.00 81.44 90 ARG A C 1
ATOM 684 O O . ARG A 1 90 ? 1.973 -2.619 -4.501 1.00 81.44 90 ARG A O 1
ATOM 691 N N . CYS A 1 91 ? 2.904 -1.232 -6.005 1.00 85.44 91 CYS A N 1
ATOM 692 C CA . CYS A 1 91 ? 2.881 -0.052 -5.143 1.00 85.44 91 CYS A CA 1
ATOM 693 C C . CYS A 1 91 ? 1.445 0.359 -4.805 1.00 85.44 91 CYS A C 1
ATOM 695 O O . CYS A 1 91 ? 1.142 0.598 -3.636 1.00 85.44 91 CYS A O 1
ATOM 697 N N . SER A 1 92 ? 0.567 0.422 -5.809 1.00 82.50 92 SER A N 1
ATOM 698 C CA . SER A 1 92 ? -0.845 0.773 -5.637 1.00 82.50 92 SER A CA 1
ATOM 699 C C . SER A 1 92 ? -1.538 -0.168 -4.651 1.00 82.50 92 SER A C 1
ATOM 701 O O . SER A 1 92 ? -2.186 0.257 -3.694 1.00 82.50 92 SER A O 1
ATOM 703 N N . ARG A 1 93 ? -1.308 -1.470 -4.814 1.00 77.94 93 ARG A N 1
ATOM 704 C CA . ARG A 1 93 ? -1.905 -2.507 -3.972 1.00 77.94 93 ARG A CA 1
ATOM 705 C C . ARG A 1 93 ? -1.398 -2.478 -2.542 1.00 77.94 93 ARG A C 1
ATOM 707 O O . ARG A 1 93 ? -2.202 -2.557 -1.618 1.00 77.94 93 ARG A O 1
ATOM 714 N N . LEU A 1 94 ? -0.086 -2.346 -2.345 1.00 79.81 94 LEU A N 1
ATOM 715 C CA . LEU A 1 94 ? 0.489 -2.230 -1.004 1.00 79.81 94 LEU A CA 1
ATOM 716 C C . LEU A 1 94 ? 0.009 -0.957 -0.301 1.00 79.81 94 LEU A C 1
ATOM 718 O O . LEU A 1 94 ? -0.272 -0.999 0.892 1.00 79.81 94 LEU A O 1
ATOM 722 N N . GLN A 1 95 ? -0.134 0.153 -1.031 1.00 81.69 95 GLN A N 1
ATOM 723 C CA . GLN A 1 95 ? -0.676 1.404 -0.503 1.00 81.69 95 GLN A CA 1
ATOM 724 C C . GLN A 1 95 ? -2.139 1.225 -0.062 1.00 81.69 95 GLN A C 1
ATOM 726 O O . GLN A 1 95 ? -2.465 1.552 1.078 1.00 81.69 95 GLN A O 1
ATOM 731 N N . SER A 1 96 ? -2.995 0.643 -0.911 1.00 77.56 96 SER A N 1
ATOM 732 C CA . SER A 1 96 ? -4.391 0.344 -0.559 1.00 77.56 96 SER A CA 1
ATOM 733 C C . SER A 1 96 ? -4.491 -0.599 0.638 1.00 77.56 96 SER A C 1
ATOM 735 O O . SER A 1 96 ? -5.280 -0.356 1.552 1.00 77.56 96 SER A O 1
ATOM 737 N N . ALA A 1 97 ? -3.660 -1.642 0.679 1.00 73.69 97 ALA A N 1
ATOM 738 C CA . ALA A 1 97 ? -3.656 -2.590 1.782 1.00 73.69 97 ALA A CA 1
ATOM 739 C C . ALA A 1 97 ? -3.190 -1.942 3.097 1.00 73.69 97 ALA A C 1
ATOM 741 O O . ALA A 1 97 ? -3.822 -2.138 4.133 1.00 73.69 97 ALA A O 1
ATOM 742 N N . ALA A 1 98 ? -2.143 -1.112 3.061 1.00 77.81 98 ALA A N 1
ATOM 743 C CA . ALA A 1 98 ? -1.677 -0.356 4.221 1.00 77.81 98 ALA A CA 1
ATOM 744 C C . ALA A 1 98 ? -2.754 0.609 4.746 1.00 77.81 98 ALA A C 1
ATOM 746 O O . ALA A 1 98 ? -2.972 0.698 5.956 1.00 77.81 98 ALA A O 1
ATOM 747 N N . THR A 1 99 ? -3.476 1.293 3.851 1.00 77.50 99 THR A N 1
ATOM 748 C CA . THR A 1 99 ? -4.603 2.159 4.224 1.00 77.50 99 THR A CA 1
ATOM 749 C C . THR A 1 99 ? -5.725 1.368 4.889 1.00 77.50 99 THR A C 1
ATOM 751 O O . THR A 1 99 ? -6.185 1.763 5.959 1.00 77.50 99 THR A O 1
ATOM 754 N N . ALA A 1 100 ? -6.139 0.242 4.310 1.00 71.38 100 ALA A N 1
ATOM 755 C CA . ALA A 1 100 ? -7.195 -0.588 4.882 1.00 71.38 100 ALA A CA 1
ATOM 756 C C . ALA A 1 100 ? -6.788 -1.190 6.242 1.00 71.38 100 ALA A C 1
ATOM 758 O O . ALA A 1 100 ? -7.589 -1.191 7.174 1.00 71.38 100 ALA A O 1
ATOM 759 N N . VAL A 1 101 ? -5.525 -1.604 6.411 1.00 72.50 101 VAL A N 1
ATOM 760 C CA . VAL A 1 101 ? -4.983 -2.035 7.713 1.00 72.50 101 VAL A CA 1
ATOM 761 C C . VAL A 1 101 ? -5.009 -0.898 8.736 1.00 72.50 101 VAL A C 1
ATOM 763 O O . VAL A 1 101 ? -5.383 -1.125 9.886 1.00 72.50 101 VAL A O 1
ATOM 766 N N . SER A 1 102 ? -4.630 0.324 8.347 1.00 77.56 102 SER A N 1
ATOM 767 C CA . SER A 1 102 ? -4.691 1.484 9.244 1.00 77.56 102 SER A CA 1
ATOM 768 C C . SER A 1 102 ? -6.123 1.762 9.694 1.00 77.56 102 SER A C 1
ATOM 770 O O . SER A 1 102 ? -6.370 1.892 10.889 1.00 77.56 102 SER A O 1
ATOM 772 N N . GLN A 1 103 ? -7.069 1.789 8.752 1.00 72.69 103 GLN A N 1
ATOM 773 C CA . GLN A 1 103 ? -8.486 2.005 9.042 1.00 72.69 103 GLN A CA 1
ATOM 774 C C . GLN A 1 103 ? -9.044 0.922 9.969 1.00 72.69 103 GLN A C 1
ATOM 776 O O . GLN A 1 103 ? -9.718 1.243 10.943 1.00 72.69 103 GLN A O 1
ATOM 781 N N . PHE A 1 104 ? -8.722 -0.348 9.712 1.00 71.56 104 PHE A N 1
ATOM 782 C CA . PHE A 1 104 ? -9.105 -1.457 10.582 1.00 71.56 104 PHE A CA 1
ATOM 783 C C . PHE A 1 104 ? -8.551 -1.284 12.002 1.00 71.56 104 PHE A C 1
ATOM 785 O O . PHE A 1 104 ? -9.293 -1.398 12.974 1.00 71.56 104 PHE A O 1
ATOM 792 N N . ASN A 1 105 ? -7.261 -0.966 12.136 1.00 73.81 105 ASN A N 1
ATOM 793 C CA . ASN A 1 105 ? -6.637 -0.771 13.444 1.00 73.81 105 ASN A CA 1
ATOM 794 C C . ASN A 1 105 ? -7.267 0.392 14.217 1.00 73.81 105 ASN A C 1
ATOM 796 O O . ASN A 1 105 ? -7.425 0.295 15.432 1.00 73.81 105 ASN A O 1
ATOM 800 N N . ASP A 1 106 ? -7.616 1.485 13.540 1.00 77.75 106 ASP A N 1
ATOM 801 C CA . ASP A 1 106 ? -8.252 2.632 14.184 1.00 77.75 106 ASP A CA 1
ATOM 802 C C . ASP A 1 106 ? -9.688 2.311 14.615 1.00 77.75 106 ASP A C 1
ATOM 804 O O . ASP A 1 106 ? -10.051 2.619 15.748 1.00 77.75 106 ASP A O 1
ATOM 808 N N . LEU A 1 107 ? -10.454 1.584 13.790 1.00 72.81 107 LEU A N 1
ATOM 809 C CA . LEU A 1 107 ? -11.772 1.059 14.173 1.00 72.81 107 LEU A CA 1
ATOM 810 C C . LEU A 1 107 ? -11.683 0.152 15.408 1.00 72.81 107 LEU A C 1
ATOM 812 O O . LEU A 1 107 ? -12.447 0.324 16.353 1.00 72.81 107 LEU A O 1
ATOM 816 N N . VAL A 1 108 ? -10.722 -0.777 15.441 1.00 74.44 108 VAL A N 1
ATOM 817 C CA . VAL A 1 108 ? -10.522 -1.675 16.591 1.00 74.44 108 VAL A CA 1
ATOM 818 C C . VAL A 1 108 ? -10.166 -0.892 17.856 1.00 74.44 108 VAL A C 1
ATOM 820 O O . VAL A 1 108 ? -10.704 -1.185 18.921 1.00 74.44 108 VAL A O 1
ATOM 823 N N . LYS A 1 109 ? -9.293 0.121 17.770 1.00 78.56 109 LYS A N 1
ATOM 824 C CA . LYS A 1 109 ? -8.959 0.970 18.927 1.00 78.56 109 LYS A CA 1
ATOM 825 C C . 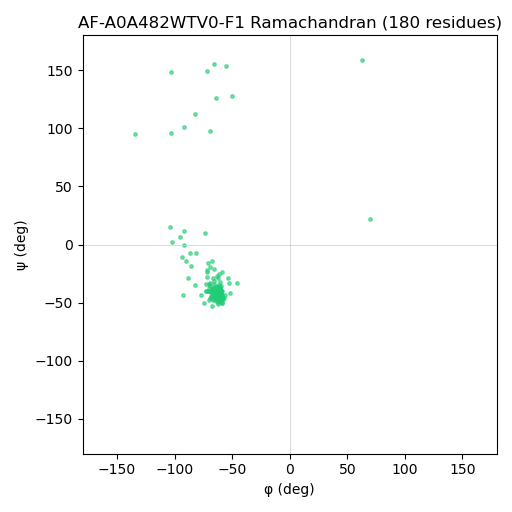LYS A 1 109 ? -10.186 1.707 19.456 1.00 78.56 109 LYS A C 1
ATOM 827 O O . LYS A 1 109 ? -10.393 1.719 20.667 1.00 78.56 109 LYS A O 1
ATOM 832 N N . THR A 1 110 ? -10.983 2.306 18.569 1.00 78.12 110 THR A N 1
ATOM 833 C CA . THR A 1 110 ? -12.226 2.991 18.947 1.00 78.12 110 THR A CA 1
ATOM 834 C C . THR A 1 110 ? -13.185 2.026 19.630 1.00 78.12 110 THR A C 1
ATOM 836 O O . THR A 1 110 ? -13.646 2.313 20.730 1.00 78.12 110 THR A O 1
ATOM 839 N N . LEU A 1 111 ? -13.385 0.841 19.052 1.00 75.69 111 LEU A N 1
ATOM 840 C CA . LEU A 1 111 ? -14.249 -0.185 19.621 1.00 75.69 111 LEU A CA 1
ATOM 841 C C . LEU A 1 111 ? -13.803 -0.614 21.024 1.00 75.69 111 LEU A C 1
ATOM 843 O O . LEU A 1 111 ? -14.633 -0.746 21.915 1.00 75.69 111 LEU A O 1
ATOM 847 N N . VAL A 1 112 ? -12.500 -0.811 21.245 1.00 79.06 112 VAL A N 1
ATOM 848 C CA . VAL A 1 112 ? -11.966 -1.169 22.569 1.00 79.06 112 VAL A CA 1
ATOM 849 C C . VAL A 1 112 ? -12.252 -0.071 23.595 1.00 79.06 112 VAL A C 1
ATOM 851 O O . VAL A 1 112 ? -12.646 -0.374 24.719 1.00 79.06 112 VAL A O 1
ATOM 854 N N . VAL A 1 113 ? -12.080 1.202 23.230 1.00 82.75 113 VAL A N 1
ATOM 855 C CA . VAL A 1 113 ? -12.393 2.332 24.122 1.00 82.75 113 VAL A CA 1
ATOM 856 C C . VAL A 1 113 ? -13.887 2.384 24.435 1.00 82.75 113 VAL A C 1
ATOM 858 O O . VAL A 1 113 ? -14.256 2.500 25.605 1.00 82.75 113 VAL A O 1
ATOM 861 N N . ASP A 1 114 ? -14.735 2.254 23.417 1.00 79.25 114 ASP A N 1
ATOM 862 C CA . ASP A 1 114 ? -16.186 2.303 23.574 1.00 79.25 114 ASP A CA 1
ATOM 863 C C . ASP A 1 114 ? -16.690 1.142 24.439 1.00 79.25 114 ASP A C 1
ATOM 865 O O . ASP A 1 114 ? -17.462 1.369 25.369 1.00 79.25 114 ASP A O 1
ATOM 869 N N . LEU A 1 115 ? -16.205 -0.083 24.210 1.00 78.62 115 LEU A N 1
ATOM 870 C CA . LEU A 1 115 ? -16.555 -1.252 25.021 1.00 78.62 115 LEU A CA 1
ATOM 871 C 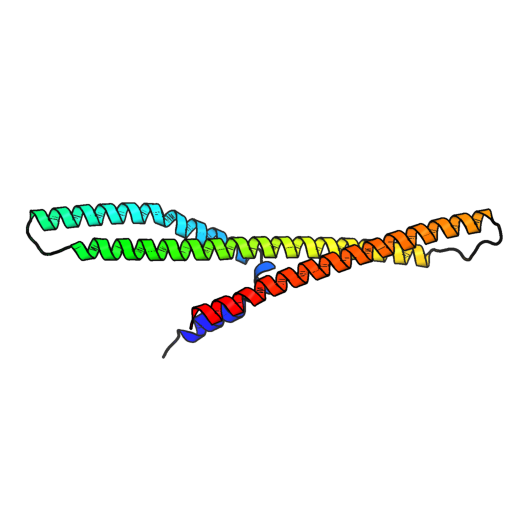C . LEU A 1 115 ? -16.106 -1.102 26.477 1.00 78.62 115 LEU A C 1
ATOM 873 O O . LEU A 1 115 ? -16.905 -1.354 27.372 1.00 78.62 115 LEU A O 1
ATOM 877 N N . ASN A 1 116 ? -14.888 -0.614 26.729 1.00 83.25 116 ASN A N 1
ATOM 878 C CA . ASN A 1 116 ? -14.423 -0.345 28.094 1.00 83.25 116 ASN A CA 1
ATOM 879 C C . ASN A 1 116 ? -15.266 0.745 28.780 1.00 83.25 116 ASN A C 1
ATOM 881 O O . ASN A 1 116 ? -15.523 0.677 29.981 1.00 83.25 116 ASN A O 1
ATOM 885 N N . SER A 1 117 ? -15.704 1.773 28.046 1.00 84.94 117 SER A N 1
ATOM 886 C CA . SER A 1 117 ? -16.607 2.796 28.591 1.00 84.94 117 SER A CA 1
ATOM 887 C C . SER A 1 117 ? -17.977 2.209 28.923 1.00 84.94 117 SER A C 1
ATOM 889 O O . SER A 1 117 ? -18.541 2.534 29.965 1.00 84.94 117 SER A O 1
ATOM 891 N N . LEU A 1 118 ? -18.507 1.342 28.055 1.00 79.69 118 LEU A N 1
ATOM 892 C CA . LEU A 1 118 ? -19.780 0.653 28.263 1.00 79.69 118 LEU A CA 1
ATOM 893 C C . LEU A 1 118 ? -19.725 -0.303 29.458 1.00 79.69 118 LEU A C 1
ATOM 895 O O . LEU A 1 118 ? -20.662 -0.318 30.250 1.00 79.69 118 LEU A O 1
ATOM 899 N N . GLU A 1 119 ? -18.637 -1.058 29.610 1.00 84.38 119 GLU A N 1
ATOM 900 C CA . GLU A 1 119 ? -18.404 -1.946 30.754 1.00 84.38 119 GLU A CA 1
ATOM 901 C C . GLU A 1 119 ? -18.370 -1.152 32.067 1.00 84.38 119 GLU A C 1
ATOM 903 O O . GLU A 1 119 ? -19.100 -1.473 33.000 1.00 84.38 119 GLU A O 1
ATOM 908 N N . ASN A 1 120 ? -17.643 -0.030 32.108 1.00 88.81 120 ASN A N 1
ATOM 909 C CA . ASN A 1 120 ? -17.620 0.846 33.285 1.00 88.81 120 ASN A CA 1
ATOM 910 C C . ASN A 1 120 ? -18.988 1.492 33.585 1.00 88.81 120 ASN A C 1
ATOM 912 O O . ASN A 1 120 ? -19.385 1.605 34.747 1.00 88.81 120 ASN A O 1
ATOM 916 N N . GLU A 1 121 ? -19.724 1.941 32.562 1.00 83.56 121 GLU A N 1
ATOM 917 C CA . GLU A 1 121 ? -21.090 2.466 32.727 1.00 83.56 121 GLU A CA 1
ATOM 918 C C . GLU A 1 121 ? -22.040 1.384 33.273 1.00 83.56 121 GLU A C 1
ATOM 920 O O . GLU A 1 121 ? -22.882 1.676 34.124 1.00 83.56 121 GLU A O 1
ATOM 925 N N . LEU A 1 122 ? -21.878 0.133 32.831 1.00 81.75 122 LEU A N 1
ATOM 926 C CA . LEU A 1 122 ? -22.658 -1.013 33.294 1.00 81.75 122 LEU A CA 1
ATOM 927 C C . LEU A 1 122 ? -22.336 -1.382 34.748 1.00 81.75 122 LEU A C 1
ATOM 929 O O . LEU A 1 122 ? -23.257 -1.541 35.549 1.00 81.75 122 LEU A O 1
ATOM 933 N N . ASP A 1 123 ? -21.057 -1.442 35.110 1.00 86.38 123 ASP A N 1
ATOM 934 C CA . ASP A 1 123 ? -20.604 -1.784 36.464 1.00 86.38 123 ASP A CA 1
ATOM 935 C C . ASP A 1 123 ? -20.979 -0.727 37.510 1.00 86.38 123 ASP A C 1
ATOM 937 O O . ASP A 1 123 ? -21.179 -1.031 38.688 1.00 86.38 123 ASP A O 1
ATOM 941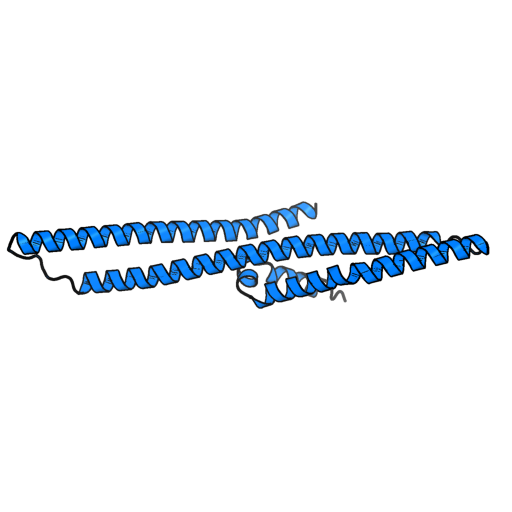 N N . THR A 1 124 ? -21.098 0.534 37.090 1.00 87.12 124 THR A N 1
ATOM 942 C CA . THR A 1 124 ? -21.446 1.654 37.977 1.00 87.12 124 THR A CA 1
ATOM 943 C C . THR A 1 124 ? -22.947 1.935 38.049 1.00 87.12 124 THR A C 1
ATOM 945 O O . THR A 1 124 ? -23.371 2.829 38.798 1.00 87.12 124 THR A O 1
ATOM 948 N N . MET A 1 125 ? -23.779 1.173 37.325 1.00 84.12 125 MET A N 1
ATOM 949 C CA . MET A 1 125 ? -25.225 1.361 37.358 1.00 84.12 125 MET A CA 1
ATOM 950 C C . MET A 1 125 ? -25.792 1.081 38.750 1.00 84.12 125 MET A C 1
ATOM 952 O O . MET A 1 125 ? -25.622 0.022 39.355 1.00 84.12 125 MET 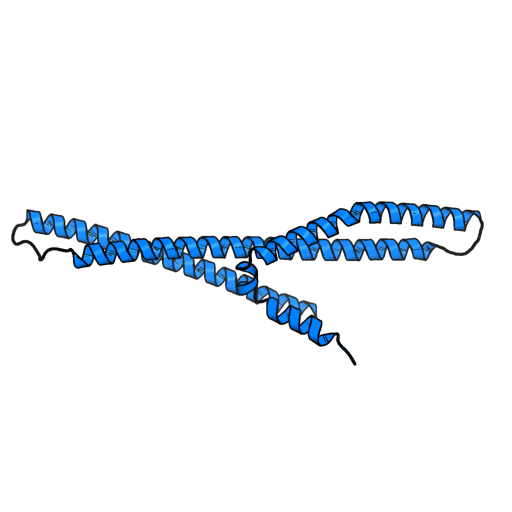A O 1
ATOM 956 N N . LYS A 1 126 ? -26.531 2.066 39.261 1.00 83.94 126 LYS A N 1
ATOM 957 C CA . LYS A 1 126 ? -27.241 1.946 40.533 1.00 83.94 126 LYS A CA 1
ATOM 958 C C . LYS A 1 126 ? -28.443 1.011 40.378 1.00 83.94 126 LYS A C 1
ATOM 960 O O . LYS A 1 126 ? -29.069 1.011 39.316 1.00 83.94 126 LYS A O 1
ATOM 965 N N . PRO A 1 127 ? -28.834 0.286 41.442 1.00 83.69 127 PRO A N 1
ATOM 966 C CA . PRO A 1 127 ? -30.049 -0.518 41.423 1.00 83.69 127 PRO A CA 1
ATOM 967 C C . PRO A 1 127 ? -31.277 0.330 41.042 1.00 83.69 127 PRO A C 1
ATOM 969 O O . PRO A 1 127 ? -31.279 1.546 41.280 1.00 83.69 127 PRO A O 1
ATOM 972 N N . PRO A 1 128 ? -32.330 -0.284 40.470 1.00 84.75 128 PRO A N 1
ATOM 973 C CA . PRO A 1 128 ? -33.540 0.427 40.074 1.00 84.75 128 PRO A CA 1
ATOM 974 C C . PRO A 1 128 ? -34.096 1.300 41.203 1.00 84.75 128 PRO A C 1
ATOM 976 O O . PRO A 1 128 ? -34.287 0.839 42.334 1.00 84.75 128 PRO A O 1
ATOM 979 N N . GLY A 1 129 ? -34.341 2.575 40.898 1.00 87.31 129 GLY A N 1
ATOM 980 C CA . GLY A 1 129 ? -34.967 3.502 41.834 1.00 87.31 129 GLY A CA 1
ATOM 981 C C . GLY A 1 129 ? -36.409 3.098 42.143 1.00 87.31 129 GLY A C 1
ATOM 982 O O . GLY A 1 129 ? -37.069 2.430 41.351 1.00 87.31 129 GLY A O 1
ATOM 983 N N . ARG A 1 130 ? -36.926 3.516 43.302 1.00 91.00 130 ARG A N 1
ATOM 984 C CA . ARG A 1 130 ? -38.339 3.292 43.670 1.00 91.00 130 ARG A CA 1
ATOM 985 C C . ARG A 1 130 ? -39.247 4.466 43.304 1.00 91.00 130 ARG A C 1
ATOM 987 O O . ARG A 1 130 ? -40.464 4.335 43.381 1.00 91.00 130 ARG A O 1
ATOM 994 N N . ASP A 1 131 ? -38.670 5.604 42.925 1.00 95.56 131 ASP A N 1
ATOM 995 C CA . ASP A 1 131 ? -39.402 6.782 42.477 1.00 95.56 131 ASP A CA 1
ATOM 996 C C . ASP A 1 131 ? -39.354 6.929 40.950 1.00 95.56 131 ASP A C 1
ATOM 998 O O . ASP A 1 131 ? -38.380 6.580 40.280 1.00 95.56 131 ASP A O 1
ATOM 1002 N N . LEU A 1 132 ? -40.430 7.492 40.401 1.00 88.75 132 LEU A N 1
ATOM 1003 C CA . LEU A 1 132 ? -40.631 7.623 38.961 1.00 88.75 132 LEU A CA 1
ATOM 1004 C C . LEU A 1 132 ? -39.548 8.466 38.271 1.00 88.75 132 LEU A C 1
ATOM 1006 O O . LEU A 1 132 ? -39.238 8.226 37.106 1.00 88.75 132 LEU A O 1
ATOM 1010 N N . LYS A 1 133 ? -38.987 9.467 38.961 1.00 91.50 133 LYS A N 1
ATOM 1011 C CA . LYS A 1 133 ? -37.973 10.354 38.381 1.00 91.50 133 LYS A CA 1
ATOM 1012 C C . LYS A 1 133 ? -36.670 9.587 38.169 1.00 91.50 133 LYS A C 1
ATOM 1014 O O . LYS A 1 133 ? -36.135 9.628 37.066 1.00 91.50 133 LYS A O 1
ATOM 1019 N N . THR A 1 134 ? -36.217 8.844 39.178 1.00 89.12 134 THR A N 1
ATOM 1020 C CA . THR A 1 134 ? -35.019 8.001 39.083 1.00 89.12 134 THR A CA 1
ATOM 1021 C C . THR A 1 134 ? -35.168 6.926 38.008 1.00 89.12 134 THR A C 1
ATOM 1023 O O . THR A 1 134 ? -34.270 6.772 37.183 1.00 89.12 134 THR A O 1
ATOM 1026 N N . VAL A 1 135 ? -36.315 6.238 37.952 1.00 88.81 135 VAL A N 1
ATOM 1027 C CA . VAL A 1 135 ? -36.565 5.195 36.938 1.00 88.81 135 VAL A CA 1
ATOM 1028 C C . VAL A 1 135 ? -36.537 5.765 35.516 1.00 88.81 135 VAL A C 1
ATOM 1030 O O . VAL A 1 135 ? -35.970 5.141 34.624 1.00 88.81 135 VAL A O 1
ATOM 1033 N N . ARG A 1 136 ? -37.090 6.966 35.289 1.00 88.50 136 ARG A N 1
ATOM 1034 C CA . ARG A 1 136 ? -37.024 7.637 33.976 1.00 88.50 136 ARG A CA 1
ATOM 1035 C C . ARG A 1 136 ? -35.593 7.966 33.564 1.00 88.50 136 ARG A C 1
ATOM 1037 O O . ARG A 1 136 ? -35.213 7.679 32.439 1.00 88.50 136 ARG A O 1
ATOM 1044 N N . THR A 1 137 ? -34.788 8.509 34.477 1.00 87.31 137 THR A N 1
ATOM 1045 C CA . THR A 1 137 ? -33.370 8.781 34.196 1.00 87.31 137 THR A CA 1
ATOM 1046 C C . THR A 1 137 ? -32.612 7.495 33.859 1.00 87.31 137 THR A C 1
ATOM 1048 O O . THR A 1 137 ? -31.907 7.461 32.857 1.00 87.31 137 THR A O 1
ATOM 1051 N N . GLN A 1 138 ? -32.835 6.417 34.619 1.00 83.38 138 GLN A N 1
ATOM 1052 C CA . GLN A 1 138 ? -32.243 5.105 34.333 1.00 83.38 138 GLN A CA 1
ATOM 1053 C C . GLN A 1 138 ? -32.671 4.559 32.960 1.00 83.38 138 GLN A C 1
ATOM 1055 O O . GLN A 1 138 ? -31.857 3.973 32.251 1.00 83.38 138 GLN A O 1
ATOM 1060 N N . GLN A 1 139 ? -33.925 4.774 32.551 1.00 86.31 139 GLN A N 1
ATOM 1061 C CA . GLN A 1 139 ? -34.425 4.370 31.235 1.00 86.31 139 GLN A CA 1
ATOM 1062 C C . GLN A 1 139 ? -33.754 5.150 30.090 1.00 86.31 139 GLN A C 1
ATOM 1064 O O . GLN A 1 139 ? -33.412 4.562 29.060 1.00 86.31 139 GLN A O 1
ATOM 1069 N N . ASP A 1 140 ? -33.521 6.450 30.277 1.00 87.44 140 ASP A N 1
ATOM 1070 C CA . ASP A 1 140 ? -32.792 7.283 29.317 1.00 87.44 140 ASP A CA 1
ATOM 1071 C C . ASP A 1 140 ? -31.313 6.871 29.212 1.00 87.44 140 ASP A C 1
ATOM 1073 O O . ASP A 1 140 ? -30.762 6.824 28.109 1.00 87.44 140 ASP A O 1
ATOM 1077 N N . ASP A 1 141 ? -30.671 6.549 30.342 1.00 82.81 141 ASP A N 1
ATOM 1078 C CA . ASP A 1 141 ? -29.291 6.042 30.396 1.00 82.81 141 ASP A CA 1
ATOM 1079 C C . ASP A 1 141 ? -29.158 4.707 29.645 1.00 82.81 141 ASP A C 1
ATOM 1081 O O . ASP A 1 141 ? -28.312 4.575 28.760 1.00 82.81 141 ASP A O 1
ATOM 1085 N N . LEU A 1 142 ? -30.053 3.750 29.913 1.00 82.00 142 LEU A N 1
ATOM 1086 C CA . LEU A 1 142 ? -30.117 2.466 29.204 1.00 82.00 142 LEU A CA 1
ATOM 1087 C C . LEU A 1 142 ? -30.360 2.640 27.701 1.00 82.00 142 LEU A C 1
ATOM 1089 O O . LEU A 1 142 ? -29.726 1.966 26.892 1.00 82.00 142 LEU A O 1
ATOM 1093 N N . SER A 1 143 ? -31.232 3.569 27.305 1.00 86.25 143 SER A N 1
ATOM 1094 C CA . SER A 1 143 ? -31.499 3.845 25.886 1.00 86.25 143 SER A CA 1
ATOM 1095 C C . SER A 1 143 ? -30.255 4.380 25.167 1.00 86.25 143 SER A C 1
ATOM 1097 O O . SER A 1 143 ? -29.962 3.974 24.041 1.00 86.25 143 SER A O 1
ATOM 1099 N N . ARG A 1 144 ? -29.474 5.247 25.829 1.00 84.62 144 ARG A N 1
ATOM 1100 C CA . ARG A 1 144 ? -28.174 5.710 25.315 1.00 84.62 144 ARG A CA 1
ATOM 1101 C C . ARG A 1 144 ? -27.156 4.575 25.221 1.00 84.62 144 ARG A C 1
ATOM 1103 O O . ARG A 1 144 ? -26.437 4.502 24.226 1.00 84.62 144 ARG A O 1
ATOM 1110 N N . LEU A 1 145 ? -27.114 3.691 26.218 1.00 77.31 145 LEU A N 1
ATOM 1111 C CA . LEU A 1 145 ? -26.233 2.521 26.232 1.00 77.31 145 LEU A CA 1
ATOM 1112 C C . LEU A 1 145 ? -26.515 1.600 25.033 1.00 77.31 145 LEU A C 1
ATOM 1114 O O . LEU A 1 145 ? -25.603 1.235 24.295 1.00 77.31 145 LEU A O 1
ATOM 1118 N N . VAL A 1 146 ? -27.792 1.299 24.777 1.00 82.06 146 VAL A N 1
ATOM 1119 C CA . VAL A 1 146 ? -28.230 0.475 23.637 1.00 82.06 146 VAL A CA 1
ATOM 1120 C C . VAL A 1 146 ? -27.851 1.110 22.294 1.00 82.06 146 VAL A C 1
ATOM 1122 O O . VAL A 1 146 ? -27.407 0.407 21.382 1.00 82.06 146 VAL A O 1
ATOM 1125 N N . ALA A 1 147 ? -27.969 2.434 22.162 1.00 85.00 147 ALA A N 1
ATOM 1126 C CA . ALA A 1 147 ? -27.565 3.142 20.947 1.00 85.00 147 ALA A CA 1
ATOM 1127 C C . ALA A 1 147 ? -26.048 3.049 20.694 1.00 85.00 147 ALA A C 1
ATOM 1129 O O . ALA A 1 147 ? -25.628 2.791 19.565 1.00 85.00 147 ALA A O 1
ATOM 1130 N N . LYS A 1 148 ? -25.225 3.202 21.742 1.00 79.56 148 LYS A N 1
ATOM 1131 C CA . LYS A 1 148 ? -23.765 3.024 21.657 1.00 79.56 148 LYS A CA 1
ATOM 1132 C C . LYS A 1 148 ? -23.391 1.589 21.250 1.00 79.56 148 LYS A C 1
ATOM 1134 O O . LYS A 1 148 ? -22.568 1.422 20.357 1.00 79.56 148 LYS A O 1
ATOM 1139 N N . ILE A 1 149 ? -24.034 0.570 21.833 1.00 76.69 149 ILE A N 1
ATOM 1140 C CA . ILE A 1 149 ? -23.823 -0.849 21.476 1.00 76.69 149 ILE A CA 1
ATOM 1141 C C . ILE A 1 149 ? -24.174 -1.111 20.007 1.00 76.69 149 ILE A C 1
ATOM 1143 O O . ILE A 1 149 ? -23.422 -1.776 19.299 1.00 76.69 149 ILE A O 1
ATOM 1147 N N . SER A 1 150 ? -25.297 -0.565 19.535 1.00 82.38 150 SER A N 1
ATOM 1148 C CA . SER A 1 150 ? -25.726 -0.732 18.140 1.00 82.38 150 SER A CA 1
ATOM 1149 C C . SER A 1 150 ? -24.693 -0.143 17.176 1.00 82.38 150 SER A C 1
ATOM 1151 O O . SER A 1 150 ? -24.276 -0.804 16.229 1.00 82.38 150 SER A O 1
ATOM 1153 N N . ARG A 1 151 ? -24.198 1.063 17.481 1.00 82.69 151 ARG A N 1
ATOM 1154 C CA . ARG A 1 151 ? -23.150 1.718 16.695 1.00 82.69 151 ARG A CA 1
ATOM 1155 C C . ARG A 1 151 ? -21.837 0.926 16.694 1.00 82.69 151 ARG A C 1
ATOM 1157 O O . ARG A 1 151 ? -21.222 0.783 15.642 1.00 82.69 151 ARG A O 1
ATOM 1164 N N . ALA A 1 152 ? -21.425 0.397 17.844 1.00 74.56 152 ALA A N 1
ATOM 1165 C CA . ALA A 1 152 ? -20.251 -0.467 17.945 1.00 74.56 152 ALA A CA 1
ATOM 1166 C C . ALA A 1 152 ? -20.391 -1.720 17.056 1.00 74.56 152 ALA A C 1
ATOM 1168 O O . ALA A 1 152 ? -19.440 -2.106 16.378 1.00 74.56 152 ALA A O 1
ATOM 1169 N N . GLY A 1 153 ? -21.588 -2.315 16.989 1.00 74.50 153 GLY A N 1
ATOM 1170 C CA . GLY A 1 153 ? -21.893 -3.427 16.082 1.00 74.50 153 GLY A CA 1
ATOM 1171 C C . GLY A 1 153 ? -21.745 -3.064 14.600 1.00 74.50 153 GLY A C 1
ATOM 1172 O O . GLY A 1 153 ? -21.152 -3.825 13.834 1.00 74.50 153 GLY A O 1
ATOM 1173 N N . ASP A 1 154 ? -22.209 -1.881 14.194 1.00 83.00 154 ASP A N 1
ATOM 1174 C CA . ASP A 1 154 ? -22.036 -1.390 12.821 1.00 83.00 154 ASP A CA 1
ATOM 1175 C C . ASP A 1 154 ? -20.557 -1.163 12.474 1.00 83.00 154 ASP A C 1
ATOM 1177 O O . ASP A 1 154 ? -20.106 -1.503 11.377 1.00 83.00 154 ASP A O 1
ATOM 1181 N N . GLU A 1 155 ? -19.777 -0.611 13.407 1.00 74.44 155 GLU A N 1
ATOM 1182 C CA . GLU A 1 155 ? -18.338 -0.393 13.229 1.00 74.44 155 GLU A CA 1
ATOM 1183 C C . GLU A 1 155 ? -17.564 -1.722 13.124 1.00 74.44 155 GLU A C 1
ATOM 1185 O O . GLU A 1 155 ? -16.678 -1.839 12.273 1.00 74.44 155 GLU A O 1
ATOM 1190 N N . VAL A 1 156 ? -17.960 -2.757 13.879 1.00 71.56 156 VAL A N 1
ATOM 1191 C CA . VAL A 1 156 ? -17.439 -4.131 13.732 1.00 71.56 156 VAL A CA 1
ATOM 1192 C C . VAL A 1 156 ? -17.748 -4.698 12.350 1.00 71.56 156 VAL A C 1
ATOM 1194 O O . VAL A 1 156 ? -16.839 -5.178 11.677 1.00 71.56 156 VAL A O 1
ATOM 1197 N N . ASN A 1 157 ? -18.998 -4.609 11.888 1.00 74.88 157 ASN A N 1
ATOM 1198 C CA . ASN A 1 157 ? -19.381 -5.111 10.564 1.00 74.88 157 ASN A CA 1
ATOM 1199 C C . ASN A 1 157 ? -18.592 -4.416 9.446 1.00 74.88 157 ASN A C 1
ATOM 1201 O O . ASN A 1 157 ? -18.136 -5.056 8.499 1.00 74.88 157 ASN A O 1
ATOM 1205 N N . ARG A 1 158 ? -18.358 -3.105 9.574 1.00 76.00 158 ARG A N 1
ATOM 1206 C CA . ARG A 1 158 ? -17.508 -2.357 8.637 1.00 76.00 158 ARG A CA 1
ATOM 1207 C C . ARG A 1 158 ? -16.058 -2.833 8.666 1.00 76.00 158 ARG A C 1
ATOM 1209 O O . ARG A 1 158 ? -15.453 -2.961 7.604 1.00 76.00 158 ARG A O 1
ATOM 1216 N N . ALA A 1 159 ? -15.509 -3.093 9.850 1.00 67.12 159 ALA A N 1
ATOM 1217 C CA . ALA A 1 159 ? -14.155 -3.616 10.004 1.00 67.12 159 ALA A CA 1
ATOM 1218 C C . ALA A 1 159 ? -14.008 -5.020 9.388 1.00 67.12 159 ALA A C 1
ATOM 1220 O O . ALA A 1 159 ? -13.007 -5.285 8.722 1.00 67.12 159 ALA A O 1
ATOM 1221 N N . VAL A 1 160 ? -15.013 -5.890 9.549 1.00 67.12 160 VAL A N 1
ATOM 1222 C CA . VAL A 1 160 ? -15.061 -7.228 8.934 1.00 67.12 160 VAL A CA 1
ATOM 1223 C C . VAL A 1 160 ? -15.081 -7.128 7.411 1.00 67.12 160 VAL A C 1
ATOM 1225 O O . VAL A 1 160 ? -14.202 -7.693 6.768 1.00 67.12 160 VAL A O 1
ATOM 1228 N N . ASN A 1 161 ? -15.984 -6.328 6.837 1.00 72.50 161 ASN A N 1
ATOM 1229 C CA . ASN A 1 161 ? -16.063 -6.140 5.384 1.00 72.50 161 ASN A CA 1
ATOM 1230 C C . ASN A 1 161 ? -14.754 -5.576 4.804 1.00 72.50 161 ASN A C 1
ATOM 1232 O O . ASN A 1 161 ? -14.290 -6.002 3.749 1.00 72.50 161 ASN A O 1
ATOM 1236 N N . ALA A 1 162 ? -14.118 -4.630 5.505 1.00 68.38 162 ALA A N 1
ATOM 1237 C CA . ALA A 1 162 ? -12.808 -4.114 5.109 1.00 68.38 162 ALA A CA 1
ATOM 1238 C C . ALA A 1 162 ? -11.720 -5.208 5.140 1.00 68.38 162 ALA A C 1
ATOM 1240 O O . ALA A 1 162 ? -10.856 -5.245 4.263 1.00 68.38 162 ALA A O 1
ATOM 1241 N N . GLY A 1 163 ? -11.776 -6.115 6.121 1.00 62.59 163 GLY A N 1
ATOM 1242 C CA . GLY A 1 163 ? -10.902 -7.284 6.221 1.00 62.59 163 GLY A CA 1
ATOM 1243 C C . GLY A 1 163 ? -11.126 -8.310 5.106 1.00 62.59 163 GLY A C 1
ATOM 1244 O O . GLY A 1 163 ? -10.156 -8.812 4.543 1.00 62.59 163 GLY A O 1
ATOM 1245 N N . GLU A 1 164 ? -12.375 -8.583 4.737 1.00 67.25 164 GLU A N 1
ATOM 1246 C CA . GLU A 1 164 ? -12.718 -9.487 3.630 1.00 67.25 164 GLU A CA 1
ATOM 1247 C C . GLU A 1 164 ? -12.214 -8.944 2.289 1.00 67.25 164 GLU A C 1
ATOM 1249 O O . GLU A 1 164 ? -11.527 -9.654 1.558 1.00 67.25 164 GLU A O 1
ATOM 1254 N N . HIS A 1 165 ? -12.407 -7.649 2.015 1.00 67.25 165 HIS A N 1
ATOM 1255 C CA . HIS A 1 165 ? -11.852 -7.012 0.817 1.00 67.25 165 HIS A CA 1
ATOM 1256 C C . HIS A 1 165 ? -10.322 -7.091 0.745 1.00 67.25 165 HIS A C 1
ATOM 1258 O O . HIS A 1 165 ? -9.757 -7.240 -0.342 1.00 67.25 165 HIS A O 1
ATOM 1264 N N . LEU A 1 166 ? -9.633 -7.006 1.885 1.00 63.34 166 LEU A N 1
ATOM 1265 C CA . LEU A 1 166 ? -8.183 -7.188 1.959 1.00 63.34 166 LEU A CA 1
ATOM 1266 C C . LEU A 1 166 ? -7.761 -8.622 1.608 1.00 63.34 166 LEU A C 1
ATOM 1268 O O . LEU A 1 166 ? -6.775 -8.808 0.893 1.00 63.34 166 LEU A O 1
ATOM 1272 N N . VAL A 1 167 ? -8.502 -9.621 2.095 1.00 62.47 167 VAL A N 1
ATOM 1273 C CA . VAL A 1 167 ? -8.260 -11.044 1.806 1.00 62.47 167 VAL A CA 1
ATOM 1274 C C . VAL A 1 167 ? -8.538 -11.353 0.338 1.00 62.47 167 VAL A C 1
ATOM 1276 O O . VAL A 1 167 ? -7.704 -11.979 -0.313 1.00 62.47 167 VAL A O 1
ATOM 1279 N N . ASP A 1 168 ? -9.634 -10.844 -0.219 1.00 63.59 168 ASP A N 1
ATOM 1280 C CA . ASP A 1 168 ? -9.988 -11.036 -1.627 1.00 63.59 168 ASP A CA 1
ATOM 1281 C C . ASP A 1 168 ? -8.989 -10.363 -2.569 1.00 63.59 168 ASP A C 1
ATOM 1283 O O . ASP A 1 168 ? -8.589 -10.943 -3.578 1.00 63.59 168 ASP A O 1
ATOM 1287 N N . SER A 1 169 ? -8.493 -9.178 -2.205 1.00 60.12 169 SER A N 1
ATOM 1288 C CA . SER A 1 169 ? -7.414 -8.501 -2.941 1.00 60.12 169 SER A CA 1
ATOM 1289 C C . SER A 1 169 ? -6.099 -9.297 -2.922 1.00 60.12 169 SER A C 1
ATOM 1291 O O . SER A 1 169 ? -5.286 -9.180 -3.845 1.00 60.12 169 SER A O 1
ATOM 1293 N N . GLY A 1 170 ? -5.892 -10.112 -1.881 1.00 56.19 170 GLY A N 1
ATOM 1294 C CA . GLY A 1 170 ? -4.820 -11.104 -1.782 1.00 56.19 170 GLY A CA 1
ATOM 1295 C C . GLY A 1 170 ? -5.061 -12.336 -2.650 1.00 56.19 170 GLY A C 1
ATOM 1296 O O . GLY A 1 170 ? -4.204 -12.712 -3.448 1.00 56.19 170 GLY A O 1
ATOM 1297 N N . ASN A 1 171 ? -6.246 -12.935 -2.550 1.00 46.62 171 ASN A N 1
ATOM 1298 C CA . ASN A 1 171 ? -6.604 -14.172 -3.247 1.00 46.62 171 ASN A CA 1
ATOM 1299 C C . ASN A 1 171 ? -6.754 -13.996 -4.762 1.00 46.62 171 ASN A C 1
ATOM 1301 O O . ASN A 1 171 ? -6.364 -14.879 -5.526 1.00 46.62 171 ASN A O 1
ATOM 1305 N N . ASN A 1 172 ? -7.238 -12.842 -5.224 1.00 46.19 172 ASN A N 1
ATOM 1306 C CA . ASN A 1 172 ? -7.326 -12.561 -6.656 1.00 46.19 172 ASN A CA 1
ATOM 1307 C C . ASN A 1 172 ? -5.927 -12.465 -7.303 1.00 46.19 172 ASN A C 1
ATOM 1309 O O . ASN A 1 172 ? -5.780 -12.678 -8.500 1.00 46.19 172 ASN A O 1
ATOM 1313 N N . GLN A 1 173 ? -4.870 -12.218 -6.514 1.00 48.56 173 GLN A N 1
ATOM 1314 C CA . GLN A 1 173 ? -3.482 -12.283 -6.986 1.00 48.56 173 GLN A CA 1
ATOM 1315 C C . GLN A 1 173 ? -3.010 -13.722 -7.221 1.00 48.56 173 GLN A C 1
ATOM 1317 O O . GLN A 1 173 ? -2.339 -13.972 -8.218 1.00 48.56 173 GLN A O 1
ATOM 1322 N N . PHE A 1 174 ? -3.390 -14.663 -6.347 1.00 38.03 174 PHE A N 1
ATOM 1323 C CA . PHE A 1 174 ? -3.089 -16.087 -6.531 1.00 38.03 174 PHE A CA 1
ATOM 1324 C C . PHE A 1 174 ? -3.739 -16.624 -7.803 1.00 38.03 174 PHE A C 1
ATOM 1326 O O . PHE A 1 174 ? -3.081 -17.304 -8.582 1.00 38.03 174 PHE A O 1
ATOM 1333 N N . MET A 1 175 ? -4.997 -16.259 -8.060 1.00 36.62 175 MET A N 1
ATOM 1334 C CA . MET A 1 175 ? -5.684 -16.688 -9.277 1.00 36.62 175 MET A CA 1
ATOM 1335 C C . MET A 1 175 ? -5.042 -16.072 -10.527 1.00 36.62 175 MET A C 1
ATOM 1337 O O . MET A 1 175 ? -4.698 -16.811 -11.442 1.00 36.62 175 MET A O 1
ATOM 1341 N N . THR A 1 176 ? -4.767 -14.763 -10.560 1.00 42.47 176 THR A N 1
ATOM 1342 C CA . THR A 1 176 ? -4.129 -14.134 -11.734 1.00 42.47 176 THR A CA 1
ATOM 1343 C C . THR A 1 176 ? -2.735 -14.702 -12.034 1.00 42.47 176 THR A C 1
ATOM 1345 O O . THR A 1 176 ? -2.416 -14.939 -13.194 1.00 42.47 176 THR A O 1
ATOM 1348 N N . VAL A 1 177 ? -1.911 -14.989 -11.019 1.00 40.03 177 VAL A N 1
ATOM 1349 C CA . VAL A 1 177 ? -0.575 -15.590 -11.223 1.00 40.03 177 VAL A CA 1
ATOM 1350 C C . VAL A 1 177 ? -0.664 -17.043 -11.703 1.00 40.03 177 VAL A C 1
ATOM 1352 O O . VAL A 1 177 ? 0.146 -17.465 -12.530 1.00 40.03 177 VAL A O 1
ATOM 1355 N N . VAL A 1 178 ? -1.654 -17.804 -11.228 1.00 39.00 178 VAL A N 1
ATOM 1356 C CA . VAL A 1 178 ? -1.893 -19.185 -11.674 1.00 39.00 178 VAL A CA 1
ATOM 1357 C C . VAL A 1 178 ? -2.411 -19.221 -13.115 1.00 39.00 178 VAL A C 1
ATOM 1359 O O . VAL A 1 178 ? -1.994 -20.086 -13.881 1.00 39.00 178 VAL A O 1
ATOM 1362 N N . PHE A 1 179 ? -3.256 -18.265 -13.515 1.00 36.88 179 PHE A N 1
ATOM 1363 C CA . PHE A 1 179 ? -3.817 -18.212 -14.870 1.00 36.88 179 PHE A CA 1
ATOM 1364 C C . PHE A 1 179 ? -2.935 -17.506 -15.908 1.00 36.88 179 PHE A C 1
ATOM 1366 O O . PHE A 1 179 ? -3.128 -17.747 -17.090 1.00 36.88 179 PHE A O 1
ATOM 1373 N N . SER A 1 180 ? -1.955 -16.683 -15.516 1.00 35.75 180 SER A N 1
ATOM 1374 C CA . SER A 1 180 ? -0.963 -16.125 -16.458 1.00 35.75 180 SER A CA 1
ATOM 1375 C C . SER A 1 180 ? 0.198 -17.076 -16.784 1.00 35.75 180 SER A C 1
ATOM 1377 O O . SER A 1 180 ? 1.001 -16.754 -17.653 1.00 35.75 180 SER A O 1
ATOM 1379 N N . ASN A 1 181 ? 0.301 -18.228 -16.110 1.00 35.50 181 ASN A N 1
ATOM 1380 C CA . ASN A 1 181 ? 1.304 -19.270 -16.384 1.00 35.50 181 ASN A CA 1
ATOM 1381 C C . ASN A 1 181 ? 0.729 -20.492 -17.135 1.00 35.50 181 ASN A C 1
ATOM 1383 O O . ASN A 1 181 ? 1.379 -21.538 -17.175 1.00 35.50 181 ASN A O 1
ATOM 1387 N N . TYR A 1 182 ? -0.470 -20.367 -17.716 1.00 35.16 182 TYR A N 1
ATOM 1388 C CA . TYR A 1 182 ? -1.113 -21.373 -18.570 1.00 35.16 182 TYR A CA 1
ATOM 1389 C C . TYR A 1 182 ? -1.522 -20.790 -19.921 1.00 35.16 182 TYR A C 1
ATOM 1391 O O . TYR A 1 182 ? -1.919 -19.605 -19.956 1.00 35.16 182 TYR A O 1
#

Foldseek 3Di:
DCPPVVVVVVVVVPLQLVVLLPDPVNLVVLVVVLVVLVVCVVVLVVQLVVLVVVQVVCVVVVNDHSVVSNVVSVVVVVVSVVVNVVSVVVNVLSVLSNVLVVLLVVLVVVLVVLVVVLVVLVVPDDPQDPDPVSNVVVVVSVVVSVVSVVVNVVSVVVSVVSVVVSVVSSVVVVVVVVVVVD

Sequence (182 aa):
MVPHTECEDRLASHDAIGAAARDPKALERIKSLREETNALRKPLAVLRKSADDLVSEAAEVGVSDASHLRDEVDAIGERLDDLQGRLDDRCSRLQSAATAVSQFNDLVKTLVVDLNSLENELDTMKPPGRDLKTVRTQQDDLSRLVAKISRAGDEVNRAVNAGEHLVDSGNNQFMTVVFSNY

Organism: Laodelphax striatellus (NCBI:txid195883)

Nearest PDB structures (foldseek):
  3plt-assembly2_C-2  TM=4.254E-01  e=6.002E-01  Saccharomyces cerevisiae
  3plt-assembly1_B  TM=4.343E-01  e=7.465E-01  Saccharomyces cerevisiae
  8qb9-assembly1_A  TM=4.089E-01  e=1.787E+00  Saccharomyces cerevisiae
  8qb7-assembly1_A  TM=4.215E-01  e=3.084E+00  Saccharomyces cerevisiae
  8i21-assembly1_A  TM=2.751E-01  e=1.602E+00  Saccharomyces cerevisiae S288C

Mean predicted aligned error: 12.8 Å